Protein AF-A0A482WBS2-F1 (afdb_monomer_lite)

pLDDT: mean 77.57, std 17.11, range [42.19, 97.75]

Organism: Asbolus verrucosus (NCBI:txid1661398)

Structure (mmCIF, N/CA/C/O backbone):
data_AF-A0A482WBS2-F1
#
_entry.id   AF-A0A482WBS2-F1
#
loop_
_atom_site.group_PDB
_atom_site.id
_atom_site.type_symbol
_atom_site.label_atom_id
_atom_site.label_alt_id
_atom_site.label_comp_id
_atom_site.label_asym_id
_atom_site.label_entity_id
_atom_site.label_seq_id
_atom_site.pdbx_PDB_ins_code
_atom_site.Cartn_x
_atom_site.Cartn_y
_atom_site.Cartn_z
_atom_site.occupancy
_atom_site.B_iso_or_equiv
_atom_site.auth_seq_id
_atom_site.auth_comp_id
_atom_site.auth_asym_id
_atom_site.auth_atom_id
_atom_site.pdbx_PDB_model_num
ATOM 1 N N . MET A 1 1 ? 52.879 -17.105 -12.636 1.00 45.59 1 MET A N 1
ATOM 2 C CA . MET A 1 1 ? 52.55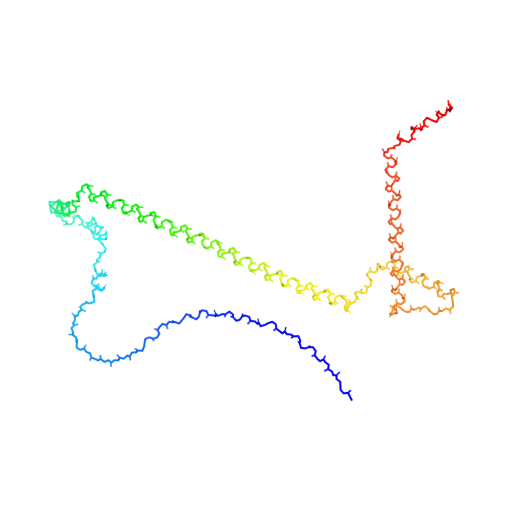2 -15.979 -11.746 1.00 45.59 1 MET A CA 1
ATOM 3 C C . MET A 1 1 ? 51.064 -15.796 -11.846 1.00 45.59 1 MET A C 1
ATOM 5 O O . MET A 1 1 ? 50.562 -15.325 -12.857 1.00 45.59 1 MET A O 1
ATOM 9 N N . GLU A 1 2 ? 50.413 -16.388 -10.860 1.00 54.78 2 GLU A N 1
ATOM 10 C CA . GLU A 1 2 ? 48.995 -16.281 -10.556 1.00 54.78 2 GLU A CA 1
ATOM 11 C C . GLU A 1 2 ? 48.717 -14.843 -10.104 1.00 54.78 2 GLU A C 1
ATOM 13 O O . GLU A 1 2 ? 49.567 -14.270 -9.427 1.00 54.78 2 GLU A O 1
ATOM 18 N N . ASP A 1 3 ? 47.579 -14.265 -10.486 1.00 46.84 3 ASP A N 1
ATOM 19 C CA . ASP A 1 3 ? 46.627 -13.793 -9.476 1.00 46.84 3 ASP A CA 1
ATOM 20 C C . ASP A 1 3 ? 45.281 -13.453 -10.131 1.00 46.84 3 ASP A C 1
ATOM 22 O O . ASP A 1 3 ? 45.168 -12.543 -10.956 1.00 46.84 3 ASP A O 1
ATOM 26 N N . GLY A 1 4 ? 44.271 -14.248 -9.788 1.00 46.09 4 GLY A N 1
ATOM 27 C CA . GLY A 1 4 ? 42.870 -14.015 -10.101 1.00 46.09 4 GLY A CA 1
ATOM 28 C C . GLY A 1 4 ? 42.184 -13.510 -8.840 1.00 46.09 4 GLY A C 1
ATOM 29 O O . GLY A 1 4 ? 42.034 -14.257 -7.879 1.00 46.09 4 GLY A O 1
ATOM 30 N N . GLY A 1 5 ? 41.770 -12.245 -8.845 1.00 47.53 5 GLY A N 1
ATOM 31 C CA . GLY A 1 5 ? 40.966 -11.663 -7.775 1.00 47.53 5 GLY A CA 1
ATOM 32 C C . GLY A 1 5 ? 39.480 -11.863 -8.051 1.00 47.53 5 GLY A C 1
ATOM 33 O O . GLY A 1 5 ? 38.867 -11.044 -8.735 1.00 47.53 5 GLY A O 1
ATOM 34 N N . GLU A 1 6 ? 38.912 -12.950 -7.530 1.00 44.59 6 GLU A N 1
ATOM 35 C CA . GLU A 1 6 ? 37.465 -13.149 -7.418 1.00 44.59 6 GLU A CA 1
ATOM 36 C C . GLU A 1 6 ? 36.880 -12.148 -6.410 1.00 44.59 6 GLU A C 1
ATOM 38 O O . GLU A 1 6 ? 37.156 -12.196 -5.211 1.00 44.59 6 GLU A O 1
ATOM 43 N N . GLY A 1 7 ? 36.057 -11.224 -6.909 1.00 47.62 7 GLY A N 1
ATOM 44 C CA . GLY A 1 7 ? 35.192 -10.384 -6.090 1.00 47.62 7 GLY A CA 1
ATOM 45 C C . GLY A 1 7 ? 33.989 -11.195 -5.622 1.00 47.62 7 GLY A C 1
ATOM 46 O O . GLY A 1 7 ? 33.067 -11.445 -6.395 1.00 47.62 7 GLY A O 1
ATOM 47 N N . VAL A 1 8 ? 34.019 -11.626 -4.364 1.00 50.00 8 VAL A N 1
ATOM 48 C CA . VAL A 1 8 ? 32.886 -12.256 -3.685 1.00 50.00 8 VAL A CA 1
ATOM 49 C C . VAL A 1 8 ? 31.895 -11.153 -3.313 1.00 50.00 8 VAL A C 1
ATOM 51 O O . VAL A 1 8 ? 32.124 -10.399 -2.370 1.00 50.00 8 VAL A O 1
ATOM 54 N N . ASP A 1 9 ? 30.809 -11.038 -4.077 1.00 52.91 9 ASP A N 1
ATOM 55 C CA . ASP A 1 9 ? 29.670 -10.191 -3.728 1.00 52.91 9 ASP A CA 1
ATOM 56 C C . ASP A 1 9 ? 28.983 -10.752 -2.473 1.00 52.91 9 ASP A C 1
ATOM 58 O O . ASP A 1 9 ? 28.407 -11.845 -2.477 1.00 52.91 9 ASP A O 1
ATOM 62 N N . GLU A 1 10 ? 29.054 -9.981 -1.388 1.00 52.69 10 GLU A N 1
ATOM 63 C CA . GLU A 1 10 ? 28.342 -10.217 -0.135 1.00 52.69 10 GLU A CA 1
ATOM 64 C C . GLU A 1 10 ? 26.829 -10.307 -0.385 1.00 52.69 10 GLU A C 1
ATOM 66 O O . GLU A 1 10 ? 26.150 -9.342 -0.750 1.00 52.69 10 GLU A O 1
ATOM 71 N N . ILE A 1 11 ? 26.291 -11.504 -0.162 1.00 57.94 11 ILE A N 1
ATOM 72 C CA . ILE A 1 11 ? 24.859 -11.781 -0.101 1.00 57.94 11 ILE A CA 1
ATOM 73 C C . ILE A 1 11 ? 24.314 -11.097 1.165 1.00 57.94 11 ILE A C 1
ATOM 75 O O . ILE A 1 11 ? 24.780 -11.421 2.257 1.00 57.94 11 ILE A O 1
ATOM 79 N N . PRO A 1 12 ? 23.325 -10.186 1.078 1.00 55.38 12 PRO A N 1
ATOM 80 C CA . PRO A 1 12 ? 22.703 -9.629 2.270 1.00 55.38 12 PRO A CA 1
ATOM 81 C C . PRO A 1 12 ? 21.922 -10.735 2.977 1.00 55.38 12 PRO A C 1
ATOM 83 O O . PRO A 1 12 ? 21.004 -11.314 2.392 1.00 55.38 12 PRO A O 1
ATOM 86 N N . GLU A 1 13 ? 22.309 -11.013 4.220 1.00 57.03 13 GLU A N 1
ATOM 87 C CA . GLU A 1 13 ? 21.664 -11.981 5.098 1.00 57.03 13 GLU A CA 1
ATOM 88 C C . GLU A 1 13 ? 20.146 -11.751 5.147 1.00 57.03 13 GLU A C 1
ATOM 90 O O . GLU A 1 13 ? 19.653 -10.660 5.449 1.00 57.03 13 GLU A O 1
ATOM 95 N N . GLU A 1 14 ? 19.398 -12.802 4.812 1.00 49.78 14 GLU A N 1
ATOM 96 C CA . GLU A 1 14 ? 17.960 -12.872 5.024 1.00 49.78 14 GLU A CA 1
ATOM 97 C C . GLU A 1 14 ? 17.680 -12.801 6.531 1.00 49.78 14 GLU A C 1
ATOM 99 O O . GLU A 1 14 ? 17.976 -13.737 7.277 1.00 49.78 14 GLU A O 1
ATOM 104 N N . GLU A 1 15 ? 17.082 -11.695 6.984 1.00 52.81 15 GLU A N 1
ATOM 105 C CA . GLU A 1 15 ? 16.406 -11.633 8.280 1.00 52.81 15 GLU A CA 1
ATOM 106 C C . GLU A 1 15 ? 15.334 -12.734 8.311 1.00 52.81 15 GLU A C 1
ATOM 108 O O . GLU A 1 15 ? 14.265 -12.611 7.708 1.00 52.81 15 GLU A O 1
ATOM 113 N N . LYS A 1 16 ? 15.647 -13.832 9.006 1.00 49.12 16 LYS A N 1
ATOM 114 C CA . LYS A 1 16 ? 14.684 -14.855 9.406 1.00 49.12 16 LYS A CA 1
ATOM 115 C C . LYS A 1 16 ? 13.616 -14.196 10.272 1.00 49.12 16 LYS A C 1
ATOM 117 O O . LYS A 1 16 ? 13.883 -13.789 11.399 1.00 49.12 16 LYS A O 1
ATOM 122 N N . ASP A 1 17 ? 12.407 -14.111 9.730 1.00 44.72 17 ASP A N 1
ATOM 123 C CA . ASP A 1 17 ? 11.198 -13.860 10.501 1.00 44.72 17 ASP A CA 1
ATOM 124 C C . ASP A 1 17 ? 11.048 -15.004 11.525 1.00 44.72 17 ASP A C 1
ATOM 126 O O . ASP A 1 17 ? 10.811 -16.156 11.158 1.00 44.72 17 ASP A O 1
ATOM 130 N N . ASP A 1 18 ? 11.224 -14.693 12.812 1.00 47.97 18 ASP A N 1
ATOM 131 C CA . ASP A 1 18 ? 10.901 -15.601 13.910 1.00 47.97 18 ASP A CA 1
ATOM 132 C C . ASP A 1 18 ? 9.395 -15.895 13.888 1.00 47.97 18 ASP A C 1
ATOM 134 O O . ASP A 1 18 ? 8.555 -15.088 14.309 1.00 47.97 18 ASP A O 1
ATOM 138 N N . ASP A 1 19 ? 9.059 -17.083 13.394 1.00 42.84 19 ASP A N 1
ATOM 139 C CA . ASP A 1 19 ? 7.756 -17.697 13.564 1.00 42.84 19 ASP A CA 1
ATOM 140 C C . ASP A 1 19 ? 7.411 -17.740 15.058 1.00 42.84 19 ASP A C 1
ATOM 142 O O . ASP A 1 19 ? 8.032 -18.433 15.867 1.00 42.84 19 ASP A O 1
ATOM 146 N N . ILE A 1 20 ? 6.360 -17.005 15.426 1.00 48.53 20 ILE A N 1
ATOM 147 C CA . ILE A 1 20 ? 5.668 -17.148 16.704 1.00 48.53 20 ILE A CA 1
ATOM 148 C C . ILE A 1 20 ? 5.032 -18.542 16.707 1.00 48.53 20 ILE A C 1
ATOM 150 O O . ILE A 1 20 ? 3.877 -18.741 16.327 1.00 48.53 20 ILE A O 1
ATOM 154 N N . VAL A 1 21 ? 5.815 -19.530 17.137 1.00 43.19 21 VAL A N 1
ATOM 155 C CA . VAL A 1 21 ? 5.332 -20.862 17.477 1.00 43.19 21 VAL A CA 1
ATOM 156 C C . VAL A 1 21 ? 4.395 -20.705 18.669 1.00 43.19 21 VAL A C 1
ATOM 158 O O . VAL A 1 21 ? 4.788 -20.358 19.785 1.00 43.19 21 VAL A O 1
ATOM 161 N N . SER A 1 22 ? 3.113 -20.952 18.411 1.00 49.03 22 SER A N 1
ATOM 162 C CA . SER A 1 22 ? 2.094 -21.190 19.426 1.00 49.03 22 SER A CA 1
ATOM 163 C C . SER A 1 22 ? 2.425 -22.495 20.157 1.00 49.03 22 SER A C 1
ATOM 165 O O . SER A 1 22 ? 1.895 -23.562 19.855 1.00 49.03 22 SER A O 1
ATOM 167 N N . SER A 1 23 ? 3.353 -22.420 21.108 1.00 43.75 23 SER A N 1
ATOM 168 C CA . SER A 1 23 ? 3.702 -23.531 21.987 1.00 43.75 23 SER A CA 1
ATOM 169 C C . SER A 1 23 ? 2.631 -23.654 23.065 1.00 43.75 23 SER A C 1
ATOM 171 O O . SER A 1 23 ? 2.668 -22.987 24.100 1.00 43.75 23 SER A O 1
ATOM 173 N N . ALA A 1 24 ? 1.640 -24.502 22.800 1.00 46.84 24 ALA A N 1
ATOM 174 C CA . ALA A 1 24 ? 0.720 -24.996 23.812 1.00 46.84 24 ALA A CA 1
ATOM 175 C C . ALA A 1 24 ? 1.511 -25.619 24.985 1.00 46.84 24 ALA A C 1
ATOM 177 O O . ALA A 1 24 ? 2.466 -26.364 24.749 1.00 46.84 24 ALA A O 1
ATOM 178 N N . PRO A 1 25 ? 1.145 -25.365 26.254 1.00 43.31 25 PRO A N 1
ATOM 179 C CA . PRO A 1 25 ? 1.858 -25.950 27.378 1.00 43.31 25 PRO A CA 1
ATOM 180 C C . PRO A 1 25 ? 1.484 -27.432 27.521 1.00 43.31 25 PRO A C 1
ATOM 182 O O . PRO A 1 25 ? 0.435 -27.776 28.068 1.00 43.31 25 PRO A O 1
ATOM 185 N N . THR A 1 26 ? 2.358 -28.329 27.066 1.00 46.31 26 THR A N 1
ATOM 186 C CA . THR A 1 26 ? 2.292 -29.758 27.396 1.00 46.31 26 THR A CA 1
ATOM 187 C C . THR A 1 26 ? 2.637 -29.955 28.872 1.00 46.31 26 THR A C 1
ATOM 189 O O . THR A 1 26 ? 3.806 -29.931 29.265 1.00 46.31 26 THR A O 1
ATOM 192 N N . ARG A 1 27 ? 1.608 -30.135 29.708 1.00 43.88 27 ARG A N 1
ATOM 193 C CA . ARG A 1 27 ? 1.754 -30.552 31.109 1.00 43.88 27 ARG A CA 1
ATOM 194 C C . ARG A 1 27 ? 2.167 -32.023 31.164 1.00 43.88 27 ARG A C 1
ATOM 196 O O . ARG A 1 27 ? 1.426 -32.894 30.720 1.00 43.88 27 ARG A O 1
ATOM 203 N N . LYS A 1 28 ? 3.345 -32.285 31.732 1.00 45.97 28 LYS A N 1
ATOM 204 C CA . LYS A 1 28 ? 3.786 -33.627 32.125 1.00 45.97 28 LYS A CA 1
ATOM 205 C C . LYS A 1 28 ? 2.961 -34.080 33.335 1.00 45.97 28 LYS A C 1
ATOM 207 O O . LYS A 1 28 ? 2.846 -33.350 34.317 1.00 45.97 28 LYS A O 1
ATOM 212 N N . ASN A 1 29 ? 2.358 -35.259 33.221 1.00 46.94 29 ASN A N 1
ATOM 213 C CA . ASN A 1 29 ? 1.602 -35.913 34.281 1.00 46.94 29 ASN A CA 1
ATOM 214 C C . ASN A 1 29 ? 2.569 -36.613 35.241 1.00 46.94 29 ASN A C 1
ATOM 216 O O . ASN A 1 29 ? 3.045 -37.700 34.928 1.00 46.94 29 ASN A O 1
ATOM 220 N N . ASP A 1 30 ? 2.797 -36.030 36.416 1.00 49.31 30 ASP A N 1
ATOM 221 C CA . ASP A 1 30 ? 3.362 -36.754 37.555 1.00 49.31 30 ASP A CA 1
ATOM 222 C C . ASP A 1 30 ? 2.230 -37.189 38.488 1.00 49.31 30 ASP A C 1
ATOM 224 O O . ASP A 1 30 ? 1.671 -36.420 39.273 1.00 49.31 30 ASP A O 1
ATOM 228 N N . VAL A 1 31 ? 1.873 -38.466 38.373 1.00 54.69 31 VAL A N 1
ATOM 229 C CA . VAL A 1 31 ? 0.940 -39.154 39.262 1.00 54.69 31 VAL A CA 1
ATOM 230 C C . VAL A 1 31 ? 1.661 -39.446 40.577 1.00 54.69 31 VAL A C 1
ATOM 232 O O . VAL A 1 31 ? 2.403 -40.419 40.692 1.00 54.69 31 VAL A O 1
ATOM 235 N N . LYS A 1 32 ? 1.404 -38.640 41.610 1.00 50.84 32 LYS A N 1
ATOM 236 C CA . LYS A 1 32 ? 1.596 -39.056 43.007 1.00 50.84 32 LYS A CA 1
ATOM 237 C C . LYS A 1 32 ? 0.316 -38.811 43.797 1.00 50.84 32 LYS A C 1
ATOM 239 O O . LYS A 1 32 ? -0.056 -37.680 44.091 1.00 50.84 32 LYS A O 1
ATOM 244 N N . LYS A 1 33 ? -0.348 -39.923 44.128 1.00 54.47 33 LYS A N 1
ATOM 245 C CA . LYS A 1 33 ? -1.498 -40.023 45.033 1.00 54.47 33 LYS A CA 1
ATOM 246 C C . LYS A 1 33 ? -1.208 -39.282 46.345 1.00 54.47 33 LYS A C 1
ATOM 248 O O . LYS A 1 33 ? -0.313 -39.683 47.085 1.00 54.47 33 LYS A O 1
ATOM 253 N N . LYS A 1 34 ? -2.012 -38.266 46.661 1.00 46.88 34 LYS A N 1
ATOM 254 C CA . LYS A 1 34 ? -2.189 -37.749 48.023 1.00 46.88 34 LYS A CA 1
ATOM 255 C C . LYS A 1 34 ? -3.680 -37.547 48.285 1.00 46.88 34 LYS A C 1
ATOM 257 O O . LYS A 1 34 ? -4.317 -36.717 47.654 1.00 46.88 34 LYS A O 1
ATOM 262 N N . THR A 1 35 ? -4.192 -38.420 49.151 1.00 48.59 35 THR A N 1
ATOM 263 C CA . THR A 1 35 ? -5.328 -38.261 50.074 1.00 48.59 35 THR A CA 1
ATOM 264 C C . THR A 1 35 ? -6.369 -37.195 49.722 1.00 48.59 35 THR A C 1
ATOM 266 O O . THR A 1 35 ? -6.142 -35.994 49.853 1.00 48.59 35 THR A O 1
ATOM 269 N N . CYS A 1 36 ? -7.548 -37.687 49.354 1.00 45.16 36 CYS A N 1
ATOM 270 C CA . CYS A 1 36 ? -8.803 -36.975 49.175 1.00 45.16 36 CYS A CA 1
ATOM 271 C C . CYS A 1 36 ? -9.254 -36.237 50.450 1.00 45.16 36 CYS A C 1
ATOM 273 O O . CYS A 1 36 ? -10.045 -36.755 51.231 1.00 45.16 36 CYS A O 1
ATOM 275 N N . ASN A 1 37 ? -8.807 -34.994 50.618 1.00 51.03 37 ASN A N 1
ATOM 276 C CA . ASN A 1 37 ? -9.666 -33.968 51.194 1.00 51.03 37 ASN A CA 1
ATOM 277 C C . ASN A 1 37 ? -10.452 -33.374 50.026 1.00 51.03 37 ASN A C 1
ATOM 279 O O . ASN A 1 37 ? -9.877 -32.683 49.187 1.00 51.03 37 ASN A O 1
ATOM 283 N N . PHE A 1 38 ? -11.746 -33.686 49.937 1.00 55.31 38 PHE A N 1
ATOM 284 C CA . PHE A 1 38 ? -12.673 -33.017 49.026 1.00 55.31 38 PHE A CA 1
ATOM 285 C C . PHE A 1 38 ? -12.796 -31.542 49.442 1.00 55.31 38 PHE A C 1
ATOM 287 O O . PHE A 1 38 ? -13.738 -31.138 50.113 1.00 55.31 38 PHE A O 1
ATOM 294 N N . GLN A 1 39 ? -11.826 -30.719 49.050 1.00 60.59 39 GLN A N 1
ATOM 295 C CA . GLN A 1 39 ? -12.109 -29.323 48.760 1.00 60.59 39 GLN A CA 1
ATOM 296 C C . GLN A 1 39 ? -12.938 -29.346 47.481 1.00 60.59 39 GLN A C 1
ATOM 298 O O . GLN A 1 39 ? -12.407 -29.571 46.393 1.00 60.59 39 GLN A O 1
ATOM 303 N N . CYS A 1 40 ? -14.257 -29.212 47.625 1.00 59.59 40 CYS A N 1
ATOM 304 C CA . CYS A 1 40 ? -15.140 -28.928 46.503 1.00 59.59 40 CYS A CA 1
ATOM 305 C C . CYS A 1 40 ? -14.500 -27.814 45.665 1.00 59.59 40 CYS A C 1
ATOM 307 O O . CYS A 1 40 ? -14.015 -26.820 46.210 1.00 59.59 40 CYS A O 1
ATOM 309 N N . ASN A 1 41 ? -14.412 -28.023 44.349 1.00 60.81 41 ASN A N 1
ATOM 310 C CA . ASN A 1 41 ? -13.872 -27.034 43.425 1.00 60.81 41 ASN A CA 1
ATOM 311 C C . ASN A 1 41 ? -14.688 -25.746 43.577 1.00 60.81 41 ASN A C 1
ATOM 313 O O . ASN A 1 41 ? -15.769 -25.647 43.000 1.00 60.81 41 ASN A O 1
ATOM 317 N N . THR A 1 42 ? -14.150 -24.752 44.285 1.00 71.06 42 THR A N 1
ATOM 318 C CA . THR A 1 42 ? -14.801 -23.448 44.489 1.00 71.06 42 THR A CA 1
ATOM 319 C C . THR A 1 42 ? -15.228 -22.829 43.165 1.00 71.06 42 THR A C 1
ATOM 321 O O . THR A 1 42 ? -16.282 -22.226 43.075 1.00 71.06 42 THR A O 1
ATOM 324 N N . ARG A 1 43 ? -14.473 -23.082 42.091 1.00 68.50 43 ARG A N 1
ATOM 325 C CA . ARG A 1 43 ? -14.802 -22.648 40.732 1.00 68.50 43 ARG A CA 1
ATOM 326 C C . ARG A 1 43 ? -16.063 -23.300 40.154 1.00 68.50 43 ARG A C 1
ATOM 328 O O . ARG A 1 43 ? -16.772 -22.651 39.394 1.00 68.50 43 ARG A O 1
ATOM 335 N N . ILE A 1 44 ? -16.322 -24.578 40.444 1.00 74.19 44 ILE A N 1
ATOM 336 C CA . ILE A 1 44 ? -17.561 -25.240 40.004 1.00 74.19 44 ILE A CA 1
ATOM 337 C C . ILE A 1 44 ? -18.730 -24.679 40.809 1.00 74.19 44 ILE A C 1
ATOM 339 O O . ILE A 1 44 ? -19.736 -24.350 40.200 1.00 74.19 44 ILE A O 1
ATOM 343 N N . ASP A 1 45 ? -18.572 -24.473 42.117 1.00 70.25 45 ASP A N 1
ATOM 344 C CA . ASP A 1 45 ? -19.607 -23.855 42.959 1.00 70.25 45 ASP A CA 1
ATOM 345 C C . ASP A 1 45 ? -19.875 -22.383 42.569 1.00 70.25 45 ASP A C 1
ATOM 347 O O . ASP A 1 45 ? -21.024 -21.944 42.500 1.00 70.25 45 ASP A O 1
ATOM 351 N N . GLU A 1 46 ? -18.838 -21.627 42.201 1.00 70.19 46 GLU A N 1
ATOM 352 C CA . GLU A 1 46 ? -18.938 -20.258 41.674 1.00 70.19 46 GLU A CA 1
ATOM 353 C C . GLU A 1 46 ? -19.658 -20.207 40.318 1.00 70.19 46 GLU A C 1
ATOM 355 O O . GLU A 1 46 ? -20.460 -19.305 40.084 1.00 70.19 46 GLU A O 1
ATOM 360 N N . LEU A 1 47 ? -19.403 -21.173 39.426 1.00 66.00 47 LEU A N 1
ATOM 361 C CA . LEU A 1 47 ? -20.078 -21.281 38.125 1.00 66.00 47 LEU A CA 1
ATOM 362 C C . LEU A 1 47 ? -21.486 -21.884 38.232 1.00 66.00 47 LEU A C 1
ATOM 364 O O . LEU A 1 47 ? -22.342 -21.587 37.401 1.00 66.00 47 LEU A O 1
ATOM 368 N N . ALA A 1 48 ? -21.723 -22.723 39.240 1.00 72.50 48 ALA A N 1
ATOM 369 C CA . ALA A 1 48 ? -23.018 -23.317 39.543 1.00 72.50 48 ALA A CA 1
ATOM 370 C C . ALA A 1 48 ? -23.960 -22.314 40.209 1.00 72.50 48 ALA A C 1
ATOM 372 O O . ALA A 1 48 ? -25.170 -22.516 40.171 1.00 72.50 48 ALA A O 1
ATOM 373 N N . THR A 1 49 ? -23.433 -21.227 40.782 1.00 73.94 49 THR A N 1
ATOM 374 C CA . THR A 1 49 ? -24.245 -20.124 41.291 1.00 73.94 49 THR A CA 1
ATOM 375 C C . THR A 1 49 ? -24.738 -19.296 40.099 1.00 73.94 49 THR A C 1
ATOM 377 O O . THR A 1 49 ? -23.963 -18.535 39.510 1.00 73.94 49 THR A O 1
ATOM 380 N N . PRO A 1 50 ? -26.015 -19.412 39.689 1.00 71.81 50 PRO A N 1
ATOM 381 C CA . PRO A 1 50 ? -26.499 -18.688 38.525 1.00 71.81 50 PRO A CA 1
ATOM 382 C C . PRO A 1 50 ? -26.397 -17.178 38.761 1.00 71.81 50 PRO A C 1
ATOM 384 O O . PRO A 1 50 ? -26.587 -16.668 39.871 1.00 71.81 50 PRO A O 1
ATOM 387 N N . HIS A 1 51 ? -26.097 -16.439 37.692 1.00 74.19 51 HIS A N 1
ATOM 388 C CA . HIS A 1 51 ? -25.904 -14.996 37.773 1.00 74.19 51 HIS A CA 1
ATOM 389 C C . HIS A 1 51 ? -27.145 -14.331 38.390 1.00 74.19 51 HIS A C 1
ATOM 391 O O . HIS A 1 51 ? -28.268 -14.587 37.966 1.00 74.19 51 HIS A O 1
ATOM 397 N N . LYS A 1 52 ? -26.956 -13.407 39.343 1.00 71.75 52 LYS A N 1
ATOM 398 C CA . LYS A 1 52 ? -28.053 -12.732 40.077 1.00 71.75 52 LYS A CA 1
ATOM 399 C C . LYS A 1 52 ? -29.170 -12.156 39.182 1.00 71.75 52 LYS A C 1
ATOM 401 O O . LYS A 1 52 ? -30.331 -12.139 39.574 1.00 71.75 52 LYS A O 1
ATOM 406 N N . ARG A 1 53 ? -28.834 -11.721 37.958 1.00 68.94 53 ARG A N 1
ATOM 407 C CA . ARG A 1 53 ? -29.794 -11.240 36.946 1.00 68.94 53 ARG A CA 1
ATOM 408 C C . ARG A 1 53 ? -30.673 -12.356 36.380 1.00 68.94 53 ARG A C 1
ATOM 410 O O . ARG A 1 53 ? -31.845 -12.119 36.132 1.00 68.94 53 ARG A O 1
ATOM 417 N N . MET A 1 54 ? -30.119 -13.553 36.211 1.00 75.25 54 MET A N 1
ATOM 418 C CA . MET A 1 54 ? -30.847 -14.744 35.775 1.00 75.25 54 MET A CA 1
ATOM 419 C C . MET A 1 54 ? -31.818 -15.218 36.858 1.00 75.25 54 MET A C 1
ATOM 421 O O . MET A 1 54 ? -32.953 -15.540 36.542 1.00 75.25 54 MET A O 1
ATOM 425 N N . PHE A 1 55 ? -31.422 -15.145 38.133 1.00 73.62 55 PHE A N 1
ATOM 426 C CA . PHE A 1 55 ? -32.332 -15.386 39.260 1.00 73.62 55 PHE A CA 1
ATOM 427 C C . PHE A 1 55 ? -33.510 -14.406 39.274 1.00 73.62 55 PHE A C 1
ATOM 429 O O . PHE A 1 55 ? -34.646 -14.827 39.432 1.00 73.62 55 PHE A O 1
ATOM 436 N N . LEU A 1 56 ? -33.252 -13.109 39.072 1.00 68.69 56 LEU A N 1
ATOM 437 C CA . LEU A 1 56 ? -34.299 -12.082 38.972 1.00 68.69 56 LEU A CA 1
ATOM 438 C C . LEU A 1 56 ? -35.217 -12.280 37.755 1.00 68.69 56 LEU A C 1
ATOM 440 O O . LEU A 1 56 ? -36.416 -12.035 37.857 1.00 68.69 56 LEU A O 1
ATOM 444 N N . ALA A 1 57 ? -34.674 -12.723 36.619 1.00 74.19 57 ALA A N 1
ATOM 445 C CA . ALA A 1 57 ? -35.453 -13.026 35.420 1.00 74.19 57 ALA A CA 1
ATOM 446 C C . ALA A 1 57 ? -36.363 -14.247 35.633 1.00 74.19 57 ALA A C 1
ATOM 448 O O . ALA A 1 57 ? -37.573 -14.127 35.469 1.00 74.19 57 ALA A O 1
ATOM 449 N N . LEU A 1 58 ? -35.802 -15.362 36.115 1.00 75.69 58 LEU A N 1
ATOM 450 C CA . LEU A 1 58 ? -36.549 -16.572 36.484 1.00 75.69 58 LEU A CA 1
ATOM 451 C C . LEU A 1 58 ? -37.604 -16.282 37.558 1.00 75.69 58 LEU A C 1
ATOM 453 O O . LEU A 1 58 ? -38.713 -16.804 37.513 1.00 75.69 58 LEU A O 1
ATOM 457 N N . TRP A 1 59 ? -37.275 -15.416 38.517 1.00 73.88 59 TRP A N 1
ATOM 458 C CA . TRP A 1 59 ? -38.210 -14.976 39.545 1.00 73.88 59 TRP A CA 1
ATOM 459 C C . TRP A 1 59 ? -39.393 -14.207 38.955 1.00 73.88 59 TRP A C 1
ATOM 461 O O . TRP A 1 59 ? -40.530 -14.454 39.341 1.00 73.88 59 TRP A O 1
ATOM 471 N N . ASN A 1 60 ? -39.139 -13.290 38.018 1.00 76.19 60 ASN A N 1
ATOM 472 C CA . ASN A 1 60 ? -40.198 -12.542 37.345 1.00 76.19 60 ASN A CA 1
ATOM 473 C C . ASN A 1 60 ? -41.066 -13.444 36.455 1.00 76.19 60 ASN A C 1
ATOM 475 O O . ASN A 1 60 ? -42.277 -13.254 36.427 1.00 76.19 60 ASN A O 1
ATOM 479 N N . GLU A 1 61 ? -40.478 -14.433 35.778 1.00 79.25 61 GLU A N 1
ATOM 480 C CA . GLU A 1 61 ? -41.212 -15.407 34.955 1.00 79.25 61 GLU A CA 1
ATOM 481 C C . GLU A 1 61 ? -42.104 -16.332 35.797 1.00 79.25 61 GLU A C 1
ATOM 483 O O . GLU A 1 61 ? -43.254 -16.585 35.440 1.00 79.25 61 GLU A O 1
ATOM 488 N N . HIS A 1 62 ? -41.620 -16.790 36.954 1.00 79.19 62 HIS A N 1
ATOM 489 C CA . HIS A 1 62 ? -42.356 -17.701 37.838 1.00 79.19 62 HIS A CA 1
ATOM 490 C C . HIS A 1 62 ? -43.121 -17.003 38.972 1.00 79.19 62 HIS A C 1
ATOM 492 O O . HIS A 1 62 ? -43.693 -17.673 39.838 1.00 79.19 62 HIS A O 1
ATOM 498 N N . ALA A 1 63 ? -43.196 -15.669 38.962 1.00 72.31 63 ALA A N 1
ATOM 499 C CA . ALA A 1 63 ? -43.868 -14.876 39.994 1.00 72.31 63 ALA A CA 1
ATOM 500 C C . ALA A 1 63 ? -45.356 -15.238 40.164 1.00 72.31 63 ALA A C 1
ATOM 502 O O . ALA A 1 63 ? -45.911 -15.064 41.247 1.00 72.31 63 ALA A O 1
ATOM 503 N N . HIS A 1 64 ? -45.991 -15.776 39.119 1.00 77.38 64 HIS A N 1
ATOM 504 C CA . HIS A 1 64 ? -47.393 -16.202 39.120 1.00 77.38 64 HIS A CA 1
ATOM 505 C C . HIS A 1 64 ? -47.665 -17.467 39.954 1.00 77.38 64 HIS A C 1
ATOM 507 O O . HIS A 1 64 ? -48.808 -17.700 40.339 1.00 77.38 64 HIS A O 1
ATOM 513 N N . HIS A 1 65 ? -46.643 -18.279 40.250 1.00 82.12 65 HIS A N 1
ATOM 514 C CA . HIS A 1 65 ? -46.797 -19.504 41.044 1.00 82.12 65 HIS A CA 1
ATOM 515 C C . HIS A 1 65 ? -46.807 -19.254 42.557 1.00 82.12 65 HIS A C 1
ATOM 517 O O . HIS A 1 65 ? -47.192 -20.137 43.323 1.00 82.12 65 HIS A O 1
ATOM 523 N N . LEU A 1 66 ? -46.382 -18.070 43.008 1.00 74.94 66 LEU A N 1
ATOM 524 C CA . LEU A 1 66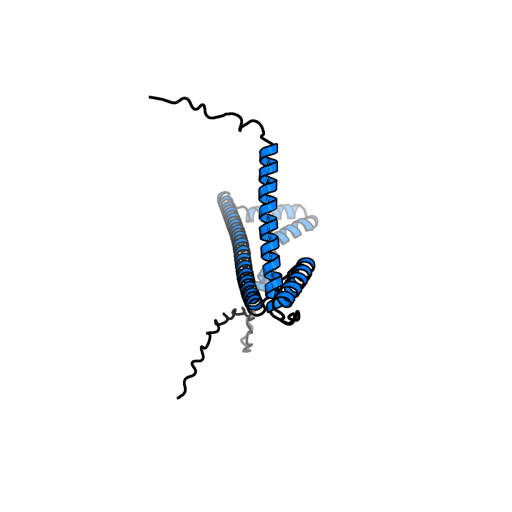 ? -46.366 -17.714 44.422 1.00 74.94 66 LEU A CA 1
ATOM 525 C C . LEU A 1 66 ? -47.579 -16.849 44.798 1.00 74.94 66 LEU A C 1
ATOM 527 O O . LEU A 1 66 ? -47.961 -15.955 44.042 1.00 74.94 66 LEU A O 1
ATOM 531 N N . PRO A 1 67 ? -48.150 -17.036 46.004 1.00 84.31 67 PRO A N 1
ATOM 532 C CA . PRO A 1 67 ? -49.156 -16.128 46.540 1.00 84.31 67 PRO A CA 1
ATOM 533 C C . PRO A 1 67 ? -48.628 -14.689 46.568 1.00 84.31 67 PRO A C 1
ATOM 535 O O . PRO A 1 67 ? -47.502 -14.442 47.014 1.00 84.31 67 PRO A O 1
ATOM 538 N N . SER A 1 68 ? -49.450 -13.730 46.135 1.00 79.81 68 SER A N 1
ATOM 539 C CA . SER A 1 68 ? -49.054 -12.319 45.994 1.00 79.81 68 SER A CA 1
ATOM 540 C C . SER A 1 68 ? -48.528 -11.699 47.297 1.00 79.81 68 SER A C 1
ATOM 542 O O . SER A 1 68 ? -47.655 -10.831 47.267 1.00 79.81 68 SER A O 1
ATOM 544 N N . GLU A 1 69 ? -48.995 -12.185 48.448 1.00 83.31 69 GLU A N 1
ATOM 545 C CA . GLU A 1 69 ? -48.519 -11.796 49.777 1.00 83.31 69 GLU A CA 1
ATOM 546 C C . GLU A 1 69 ? -47.052 -12.172 50.006 1.00 83.31 69 GLU A C 1
ATOM 548 O O . GLU A 1 69 ? -46.258 -11.340 50.448 1.00 83.31 69 GLU A O 1
ATOM 553 N N . LYS A 1 70 ? -46.654 -13.395 49.627 1.00 80.50 70 LYS A N 1
ATOM 554 C CA . LYS A 1 70 ? -45.267 -13.862 49.761 1.00 80.50 70 LYS A CA 1
ATOM 555 C C . LYS A 1 70 ? -44.334 -13.113 48.819 1.00 80.50 70 LYS A C 1
ATOM 557 O O . LYS A 1 70 ? -43.220 -12.783 49.209 1.00 80.50 70 LYS A O 1
ATOM 562 N N . VAL A 1 71 ? -44.798 -12.782 47.613 1.00 77.75 71 VAL A N 1
ATOM 563 C CA . VAL A 1 71 ? -44.032 -11.974 46.650 1.00 77.75 71 VAL A CA 1
ATOM 564 C C . VAL A 1 71 ? -43.793 -10.561 47.185 1.00 77.75 71 VAL A C 1
ATOM 566 O O . VAL A 1 71 ? -42.673 -10.057 47.112 1.00 77.75 71 VAL A O 1
ATOM 569 N N . LYS A 1 72 ? -44.819 -9.924 47.765 1.00 80.81 72 LYS A N 1
ATOM 570 C CA . LYS A 1 72 ? -44.686 -8.602 48.398 1.00 80.81 72 LYS A CA 1
ATOM 571 C C . LYS A 1 72 ? -43.721 -8.639 49.581 1.00 80.81 72 LYS A C 1
ATOM 573 O O . LYS A 1 72 ? -42.854 -7.772 49.663 1.00 80.81 72 LYS A O 1
ATOM 578 N N . HIS A 1 73 ? -43.830 -9.654 50.438 1.00 82.69 73 HIS A N 1
ATOM 579 C CA . HIS A 1 73 ? -42.928 -9.833 51.572 1.00 82.69 73 HIS A CA 1
ATOM 580 C C . HIS A 1 73 ? -41.479 -10.026 51.115 1.00 82.69 73 HIS A C 1
ATOM 582 O O . HIS A 1 73 ? -40.580 -9.346 51.600 1.00 82.69 73 HIS A O 1
ATOM 588 N N . LEU A 1 74 ? -41.250 -10.874 50.108 1.00 76.69 74 LEU A N 1
ATOM 589 C CA . LEU A 1 74 ? -39.908 -11.105 49.587 1.00 76.69 74 LEU A CA 1
ATOM 590 C C . LEU A 1 74 ? -39.327 -9.857 48.920 1.00 76.69 74 LEU A C 1
ATOM 592 O O . LEU A 1 74 ? -38.153 -9.559 49.108 1.00 76.69 74 LEU A O 1
ATOM 596 N N . LYS A 1 75 ? -40.146 -9.097 48.183 1.00 78.94 75 LYS A N 1
ATOM 597 C CA . LYS A 1 75 ? -39.736 -7.822 47.587 1.00 78.94 75 LYS A CA 1
ATOM 598 C C . LYS A 1 75 ? -39.331 -6.818 48.662 1.00 78.94 75 LYS A C 1
ATOM 600 O O . LYS A 1 75 ? -38.292 -6.193 48.511 1.00 78.94 75 LYS A O 1
ATOM 605 N N . GLN A 1 76 ? -40.105 -6.692 49.739 1.00 80.88 76 GLN A N 1
ATOM 606 C CA . GLN A 1 76 ? -39.761 -5.831 50.875 1.00 80.88 76 GLN A CA 1
ATOM 607 C C . GLN A 1 76 ? -38.459 -6.273 51.545 1.00 80.88 76 GLN A C 1
ATOM 609 O O . GLN A 1 76 ? -37.608 -5.435 51.823 1.00 80.88 76 GLN A O 1
ATOM 614 N N . LEU A 1 77 ? -38.271 -7.578 51.736 1.00 80.56 77 LEU A N 1
ATOM 615 C CA . LEU A 1 77 ? -37.078 -8.147 52.358 1.00 80.56 77 LEU A CA 1
ATOM 616 C C . LEU A 1 77 ? -35.832 -7.928 51.484 1.00 80.56 77 LEU A C 1
ATOM 618 O O . LEU A 1 77 ? -34.784 -7.526 51.980 1.00 80.56 77 LEU A O 1
ATOM 622 N N . LEU A 1 78 ? -35.963 -8.081 50.162 1.00 74.25 78 LEU A N 1
ATOM 623 C CA . LEU A 1 78 ? -34.914 -7.727 49.203 1.00 74.25 78 LEU A CA 1
ATOM 624 C C . LEU A 1 78 ? -34.631 -6.225 49.215 1.00 74.25 78 LEU A C 1
ATOM 626 O O . LEU A 1 78 ? -33.481 -5.808 49.194 1.00 74.25 78 LEU A O 1
ATOM 630 N N . GLN A 1 79 ? -35.672 -5.403 49.253 1.00 76.44 79 GLN A N 1
ATOM 631 C CA . GLN A 1 79 ? -35.534 -3.954 49.236 1.00 76.44 79 GLN A CA 1
ATOM 632 C C . GLN A 1 79 ? -34.887 -3.437 50.525 1.00 76.44 79 GLN A C 1
ATOM 634 O O . GLN A 1 79 ? -34.130 -2.484 50.449 1.00 76.44 79 GLN A O 1
ATOM 639 N N . GLN A 1 80 ? -35.111 -4.094 51.668 1.00 79.12 80 GLN A N 1
ATOM 640 C CA . GLN A 1 80 ? -34.410 -3.830 52.928 1.00 79.12 80 GLN A CA 1
ATOM 641 C C . GLN A 1 80 ? -32.952 -4.301 52.893 1.00 79.12 80 GLN A C 1
ATOM 643 O O . GLN A 1 80 ? -32.066 -3.549 53.279 1.00 79.12 80 GLN A O 1
ATOM 648 N N . LEU A 1 81 ? -32.687 -5.511 52.387 1.00 73.62 81 LEU A N 1
ATOM 649 C CA . LEU A 1 81 ? -31.324 -6.049 52.261 1.00 73.62 81 LEU A CA 1
ATOM 650 C C . LEU A 1 81 ? -30.443 -5.235 51.307 1.00 73.62 81 LEU A C 1
ATOM 652 O O . LEU A 1 81 ? -29.232 -5.170 51.492 1.00 73.62 81 LEU A O 1
ATOM 656 N N . TYR A 1 82 ? -31.044 -4.648 50.272 1.00 68.94 82 TYR A N 1
ATOM 657 C CA . TYR A 1 82 ? -30.354 -3.864 49.247 1.00 68.94 82 TYR A CA 1
ATOM 658 C C . TYR A 1 82 ? -30.631 -2.359 49.353 1.00 68.94 82 TYR A C 1
ATOM 660 O O . TYR A 1 82 ? -30.284 -1.613 48.434 1.00 68.94 82 TYR A O 1
ATOM 668 N N . ALA A 1 83 ? -31.246 -1.900 50.448 1.00 76.06 83 ALA A N 1
ATOM 669 C CA . ALA A 1 83 ? -31.404 -0.479 50.727 1.00 76.06 83 ALA A CA 1
ATOM 670 C C . ALA A 1 83 ? -30.023 0.119 51.007 1.00 76.06 83 ALA A C 1
ATOM 672 O O . ALA A 1 83 ? -29.531 0.100 52.130 1.00 76.06 83 ALA A O 1
ATOM 673 N N . MET A 1 84 ? -29.389 0.630 49.958 1.00 74.69 84 MET A N 1
ATOM 674 C CA . MET A 1 84 ? -28.171 1.418 50.075 1.00 74.69 84 MET A CA 1
ATOM 675 C C . MET A 1 84 ? -28.517 2.795 50.627 1.00 74.69 84 MET A C 1
ATOM 677 O O . MET A 1 84 ? -29.551 3.379 50.284 1.00 74.69 84 MET A O 1
ATOM 681 N N . THR A 1 85 ? -27.625 3.348 51.439 1.00 87.44 85 THR A N 1
ATOM 682 C CA . THR A 1 85 ? -27.726 4.761 51.805 1.00 87.44 85 THR A CA 1
ATOM 683 C C . THR A 1 85 ? -27.559 5.630 50.547 1.00 87.44 85 THR A C 1
ATOM 685 O O . THR A 1 85 ? -26.919 5.216 49.566 1.00 87.44 85 THR A O 1
ATOM 688 N N . PRO A 1 86 ? -28.134 6.846 50.512 1.00 84.56 86 PRO A N 1
ATOM 689 C CA . PRO A 1 86 ? -27.984 7.733 49.357 1.00 84.56 86 PRO A CA 1
ATOM 690 C C . PRO A 1 86 ? -26.509 8.037 49.039 1.00 84.56 86 PRO A C 1
ATOM 692 O O . PRO A 1 86 ? -26.151 8.184 47.869 1.00 84.56 86 PRO A O 1
ATOM 695 N N . GLU A 1 87 ? -25.635 8.049 50.049 1.00 86.69 87 GLU A N 1
ATOM 696 C CA . GLU A 1 87 ? -24.193 8.247 49.878 1.00 86.69 87 GLU A CA 1
ATOM 697 C C . GLU A 1 87 ? -23.499 7.058 49.198 1.00 86.69 87 GLU A C 1
ATOM 699 O O . GLU A 1 87 ? -22.713 7.245 48.265 1.00 86.69 87 GLU A O 1
ATOM 704 N N . GLU A 1 88 ? -23.805 5.827 49.613 1.00 86.50 88 GLU A N 1
ATOM 705 C CA . GLU A 1 88 ? -23.275 4.607 48.985 1.00 86.50 88 GLU A CA 1
ATOM 706 C C . GLU A 1 88 ? -23.757 4.468 47.541 1.00 86.50 88 GLU A C 1
ATOM 708 O O . GLU A 1 88 ? -22.985 4.129 46.642 1.00 86.50 88 GLU A O 1
ATOM 713 N N . THR A 1 89 ? -25.018 4.823 47.296 1.00 86.06 89 THR A N 1
ATOM 714 C CA . THR A 1 89 ? -25.611 4.815 45.957 1.00 86.06 89 THR A CA 1
ATOM 715 C C . THR A 1 89 ? -24.888 5.798 45.030 1.00 86.06 89 THR A C 1
ATOM 717 O O . THR A 1 89 ? -24.571 5.466 43.884 1.00 86.06 89 THR A O 1
ATOM 720 N N . ALA A 1 90 ? -24.567 6.998 45.524 1.00 88.81 90 ALA A N 1
ATOM 721 C CA . ALA A 1 90 ? -23.808 7.991 44.769 1.00 88.81 90 ALA A CA 1
ATOM 722 C C . ALA A 1 90 ? -22.391 7.500 44.424 1.00 88.81 90 ALA A C 1
ATOM 724 O O . ALA A 1 90 ? -21.957 7.658 43.277 1.00 88.81 90 ALA A O 1
ATOM 725 N N . LYS A 1 91 ? -21.695 6.856 45.373 1.00 92.06 91 LYS A N 1
ATOM 726 C CA . LYS A 1 91 ? -20.369 6.250 45.145 1.00 92.06 91 LYS A CA 1
ATOM 727 C C . LYS A 1 91 ? -20.427 5.143 44.095 1.00 92.06 91 LYS A C 1
ATOM 729 O O . LYS A 1 91 ? -19.670 5.192 43.129 1.00 92.06 91 LYS A O 1
ATOM 734 N N . TYR A 1 92 ? -21.388 4.227 44.210 1.00 88.88 92 TYR A N 1
ATOM 735 C CA . TYR A 1 92 ? -21.579 3.142 43.247 1.00 88.88 92 TYR A CA 1
ATOM 736 C C . TYR A 1 92 ? -21.753 3.666 41.816 1.00 88.88 92 TYR A C 1
ATOM 738 O O . TYR A 1 92 ? -21.053 3.242 40.897 1.00 88.88 92 TYR A O 1
ATOM 746 N N . PHE A 1 93 ? -22.638 4.645 41.604 1.00 92.06 93 PHE A N 1
ATOM 747 C CA . PHE A 1 93 ? -22.833 5.217 40.269 1.00 92.06 93 PHE A CA 1
ATOM 748 C C . PHE A 1 93 ? -21.626 6.025 39.775 1.00 92.06 93 PHE A C 1
ATOM 750 O O . PHE A 1 93 ? -21.406 6.099 38.561 1.00 92.06 93 PHE A O 1
ATOM 757 N N . ALA A 1 94 ? -20.844 6.631 40.670 1.00 94.00 94 ALA A N 1
ATOM 758 C CA . ALA A 1 94 ? -19.599 7.299 40.304 1.00 94.00 94 ALA A CA 1
ATOM 759 C C . ALA A 1 94 ? -18.546 6.293 39.808 1.00 94.00 94 ALA A C 1
ATOM 761 O O . ALA A 1 94 ? -17.950 6.514 38.751 1.00 94.00 94 ALA A O 1
ATOM 762 N N . GLU A 1 95 ? -18.382 5.167 40.502 1.00 94.44 95 GLU A N 1
ATOM 763 C CA . GLU A 1 95 ? -17.494 4.068 40.102 1.00 94.44 95 GLU A CA 1
ATOM 764 C C . GLU A 1 95 ? -17.920 3.462 38.765 1.00 94.44 95 GLU A C 1
ATOM 766 O O . GLU A 1 95 ? -17.105 3.332 37.853 1.00 94.44 95 GLU A O 1
ATOM 771 N N . LEU A 1 96 ? -19.218 3.209 38.584 1.00 92.75 96 LEU A N 1
ATOM 772 C CA . LEU A 1 96 ? -19.770 2.670 37.338 1.00 92.75 96 LEU A CA 1
ATOM 773 C C . LEU A 1 96 ? -19.524 3.613 36.151 1.00 92.75 96 LEU A C 1
ATOM 775 O O . LEU A 1 96 ? -19.163 3.184 35.052 1.00 92.75 96 LEU A O 1
ATOM 779 N N . LYS A 1 97 ? -19.663 4.928 36.370 1.00 94.50 97 LYS A N 1
ATOM 780 C CA . LYS A 1 97 ? -19.315 5.947 35.368 1.00 94.50 97 LYS A CA 1
ATOM 781 C C . LYS A 1 97 ? -17.813 5.968 35.081 1.00 94.50 97 LYS A C 1
ATOM 783 O O . LYS A 1 97 ? -17.430 6.135 33.921 1.00 94.50 97 LYS A O 1
ATOM 788 N N . ALA A 1 98 ? -16.965 5.826 36.098 1.00 94.81 98 ALA A N 1
ATOM 789 C CA . ALA A 1 98 ? -15.515 5.785 35.932 1.00 94.81 98 ALA A CA 1
ATOM 790 C C . ALA A 1 98 ? -15.074 4.540 35.146 1.00 94.81 98 ALA A C 1
ATOM 792 O O . ALA A 1 98 ? -14.299 4.656 34.194 1.00 94.81 98 ALA A O 1
ATOM 793 N N . GLU A 1 99 ? -15.636 3.374 35.459 1.00 95.00 99 GLU A N 1
ATOM 794 C CA . GLU A 1 99 ? -15.365 2.119 34.763 1.00 95.00 99 GLU A CA 1
ATOM 795 C C . GLU A 1 99 ? -15.830 2.176 33.301 1.00 95.00 99 GLU A C 1
ATOM 797 O O . GLU A 1 99 ? -15.071 1.838 32.388 1.00 95.00 99 GLU A O 1
ATOM 802 N N . ALA A 1 100 ? -17.030 2.708 33.045 1.00 93.81 100 ALA A N 1
ATOM 803 C CA . ALA A 1 100 ? -17.530 2.913 31.687 1.00 93.81 100 ALA A CA 1
ATOM 804 C C . ALA A 1 100 ? -16.614 3.844 30.869 1.00 93.81 100 ALA A C 1
ATOM 806 O O . ALA A 1 100 ? -16.303 3.554 29.706 1.00 93.81 100 ALA A O 1
ATOM 807 N N . LYS A 1 101 ? -16.123 4.937 31.474 1.00 95.25 101 LYS A N 1
ATOM 808 C CA . LYS A 1 101 ? -15.148 5.842 30.843 1.00 95.25 101 LYS A CA 1
ATOM 809 C C . LYS A 1 101 ? -13.826 5.130 30.549 1.00 95.25 101 LYS A C 1
ATOM 811 O O . LYS A 1 101 ? -13.315 5.240 29.432 1.00 95.25 101 LYS A O 1
ATOM 816 N N . ALA A 1 102 ? -13.294 4.366 31.501 1.00 95.06 102 ALA A N 1
ATOM 817 C CA . ALA A 1 102 ? -12.061 3.603 31.322 1.00 95.06 102 ALA A CA 1
ATOM 818 C C . ALA A 1 102 ? -12.196 2.564 30.194 1.00 95.06 102 ALA A C 1
ATOM 820 O O . ALA A 1 102 ? -11.327 2.463 29.323 1.00 95.06 102 ALA A O 1
ATOM 821 N N . ALA A 1 103 ? -13.318 1.844 30.141 1.00 94.12 103 ALA A N 1
ATOM 822 C CA . ALA A 1 103 ? -13.615 0.889 29.079 1.00 94.12 103 ALA A CA 1
ATOM 823 C C . ALA A 1 103 ? -13.715 1.568 27.701 1.00 94.12 103 ALA A C 1
ATOM 825 O O . ALA A 1 103 ? -13.168 1.062 26.715 1.00 94.12 103 ALA A O 1
ATOM 826 N N . ALA A 1 104 ? -14.356 2.738 27.617 1.00 94.56 104 ALA A N 1
ATOM 827 C CA . ALA A 1 104 ? -14.437 3.518 26.383 1.00 94.56 104 ALA A CA 1
ATOM 828 C C . ALA A 1 104 ? -13.052 3.993 25.906 1.00 94.56 104 ALA A C 1
ATOM 830 O O . ALA A 1 104 ? -12.743 3.894 24.715 1.00 94.56 104 ALA A O 1
ATOM 831 N N . MET A 1 105 ? -12.189 4.443 26.822 1.00 95.69 105 MET A N 1
ATOM 832 C CA . MET A 1 105 ? -10.809 4.838 26.510 1.00 95.69 105 MET A CA 1
ATOM 833 C C . MET A 1 105 ? -9.985 3.656 25.991 1.00 95.69 105 MET A C 1
ATOM 835 O O . MET A 1 105 ? -9.339 3.772 24.948 1.00 95.69 105 MET A O 1
ATOM 839 N N . ARG A 1 106 ? -10.082 2.485 26.636 1.00 95.62 106 ARG A N 1
ATOM 840 C CA . ARG A 1 106 ? -9.432 1.246 26.168 1.00 95.62 106 ARG A CA 1
ATOM 841 C C . ARG A 1 106 ? -9.890 0.860 24.758 1.00 95.62 106 ARG A C 1
ATOM 843 O O . ARG A 1 106 ? -9.061 0.522 23.912 1.00 95.62 106 ARG A O 1
ATOM 850 N N . LYS A 1 107 ? -11.194 0.959 24.466 1.00 95.44 107 LYS A N 1
ATOM 851 C CA . LYS A 1 107 ? -11.738 0.707 23.119 1.00 95.44 107 LYS A CA 1
ATOM 852 C C . LYS A 1 107 ? -11.172 1.683 22.082 1.00 95.44 107 LYS A C 1
ATOM 854 O O . LYS A 1 107 ? -10.720 1.236 21.028 1.00 95.44 107 LYS A O 1
ATOM 859 N N . LYS A 1 108 ? -11.141 2.987 22.385 1.00 95.88 108 LYS A N 1
ATOM 860 C CA . LYS A 1 108 ? -10.562 4.013 21.497 1.00 95.88 108 LYS A CA 1
ATOM 861 C C . LYS A 1 108 ? -9.080 3.758 21.220 1.00 95.88 108 LYS A C 1
ATOM 863 O O . LYS A 1 108 ? -8.660 3.824 20.066 1.00 95.88 108 LYS A O 1
ATOM 868 N N . LEU A 1 109 ? -8.300 3.419 22.246 1.00 96.88 109 LEU A N 1
ATOM 869 C CA . LEU A 1 109 ? -6.878 3.112 22.094 1.00 96.88 109 LEU A CA 1
ATOM 870 C C . LEU A 1 109 ? -6.663 1.889 21.193 1.00 96.88 109 LEU A C 1
ATOM 872 O O . LEU A 1 109 ? -5.884 1.954 20.246 1.00 96.88 109 LEU A O 1
ATOM 876 N N . LYS A 1 110 ? -7.424 0.809 21.412 1.00 96.25 110 LYS A N 1
ATOM 877 C CA . LYS A 1 110 ? -7.370 -0.396 20.570 1.00 96.25 110 LYS A CA 1
ATOM 878 C C . LYS A 1 110 ? -7.711 -0.094 19.108 1.00 96.25 110 LYS A C 1
ATOM 880 O O . LYS A 1 110 ? -7.071 -0.628 18.207 1.00 96.25 110 LYS A O 1
ATOM 885 N N . GLN A 1 111 ? -8.699 0.767 18.859 1.00 96.06 111 GLN A N 1
ATOM 886 C CA . GLN A 1 111 ? -9.049 1.195 17.502 1.00 96.06 111 GLN A CA 1
ATOM 887 C C . GLN A 1 111 ? -7.925 2.001 16.842 1.00 96.06 111 GLN A C 1
ATOM 889 O O . GLN A 1 111 ? -7.596 1.736 15.687 1.00 96.06 111 GLN A O 1
ATOM 894 N N . ARG A 1 112 ? -7.309 2.947 17.564 1.00 96.19 112 ARG A N 1
ATOM 895 C CA . ARG A 1 112 ? -6.161 3.716 17.053 1.00 96.19 112 ARG A CA 1
ATOM 896 C C . ARG A 1 112 ? -4.973 2.812 16.739 1.00 96.19 112 ARG A C 1
ATOM 898 O O . ARG A 1 112 ? -4.413 2.921 15.656 1.00 96.19 112 ARG A O 1
ATOM 905 N N . LEU A 1 113 ? -4.654 1.876 17.632 1.00 97.25 113 LEU A N 1
ATOM 906 C CA . LEU A 1 113 ? -3.560 0.928 17.429 1.00 97.25 113 LEU A CA 1
ATOM 907 C C . LEU A 1 113 ? -3.793 0.052 16.192 1.00 97.25 113 LEU A C 1
ATOM 909 O O . LEU A 1 113 ? -2.889 -0.120 15.384 1.00 97.25 113 LEU A O 1
ATOM 913 N N . ARG A 1 114 ? -5.019 -0.449 15.992 1.00 96.31 114 ARG A N 1
ATOM 914 C CA . ARG A 1 114 ? -5.376 -1.211 14.783 1.00 96.31 114 ARG A CA 1
ATOM 915 C C . ARG A 1 114 ? -5.167 -0.402 13.505 1.00 96.31 114 ARG A C 1
ATOM 917 O O . ARG A 1 114 ? -4.603 -0.930 12.554 1.00 96.31 114 ARG A O 1
ATOM 924 N N . LYS A 1 115 ? -5.599 0.865 13.487 1.00 96.88 115 LYS A N 1
ATOM 925 C CA . LYS A 1 115 ? -5.390 1.757 12.335 1.00 96.88 115 LYS A CA 1
ATOM 926 C C . LYS A 1 115 ? -3.902 1.977 12.061 1.00 96.88 115 LYS A C 1
ATOM 928 O O . LYS A 1 115 ? -3.475 1.812 10.926 1.00 96.88 115 LYS A O 1
ATOM 933 N N . TYR A 1 116 ? -3.124 2.259 13.104 1.00 97.38 116 TYR A N 1
ATOM 934 C CA . TYR A 1 116 ? -1.678 2.441 12.996 1.00 97.38 116 TYR A CA 1
ATOM 935 C C . TYR A 1 116 ? -0.970 1.193 12.443 1.00 97.38 116 TYR A C 1
ATOM 937 O O . TYR A 1 116 ? -0.152 1.294 11.534 1.00 97.38 116 TYR A O 1
ATOM 945 N N . LEU A 1 117 ? -1.317 0.001 12.939 1.00 97.31 117 LEU A N 1
ATOM 946 C CA . LEU A 1 117 ? -0.738 -1.255 12.452 1.00 97.31 117 LEU A CA 1
ATOM 947 C C . LEU A 1 117 ? -1.088 -1.527 10.984 1.00 97.31 117 LEU A C 1
ATOM 949 O O . LEU A 1 117 ? -0.219 -1.944 10.220 1.00 97.31 117 LEU A O 1
ATOM 953 N N . LEU A 1 118 ? -2.332 -1.258 10.580 1.00 97.31 118 LEU A N 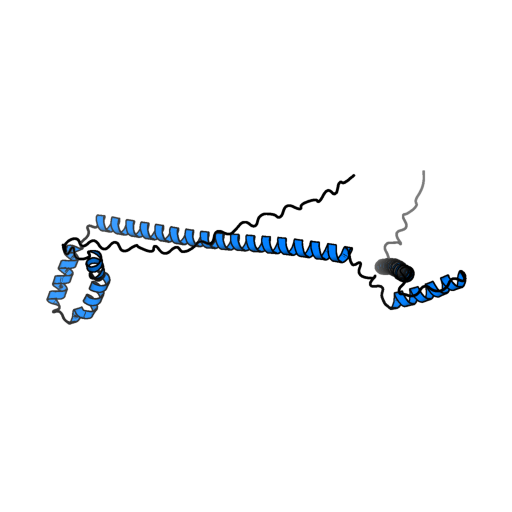1
ATOM 954 C CA . LEU A 1 118 ? -2.763 -1.391 9.188 1.00 97.31 118 LEU A CA 1
ATOM 955 C C . LEU A 1 118 ? -1.960 -0.461 8.267 1.00 97.31 118 LEU A C 1
ATOM 957 O O . LEU A 1 118 ? -1.503 -0.869 7.200 1.00 97.31 118 LEU A O 1
ATOM 961 N N . GLU A 1 119 ? -1.765 0.784 8.690 1.00 96.62 119 GLU A N 1
ATOM 962 C CA . GLU A 1 119 ? -1.010 1.776 7.932 1.00 96.62 119 GLU A CA 1
ATOM 963 C C . GLU A 1 119 ? 0.470 1.399 7.816 1.00 96.62 119 GLU A C 1
ATOM 965 O O . GLU A 1 119 ? 1.016 1.399 6.711 1.00 96.62 119 GLU A O 1
ATOM 970 N N . LYS A 1 120 ? 1.085 0.953 8.916 1.00 96.62 120 LYS A N 1
ATOM 971 C CA . LYS A 1 120 ? 2.460 0.436 8.929 1.00 96.62 120 LYS A CA 1
ATOM 972 C C . LYS A 1 120 ? 2.625 -0.773 8.002 1.00 96.62 120 LYS A C 1
ATOM 974 O O . LYS A 1 120 ? 3.610 -0.866 7.274 1.00 96.62 120 LYS A O 1
ATOM 979 N N . HIS A 1 121 ? 1.653 -1.685 7.978 1.00 96.69 121 HIS A N 1
ATOM 980 C CA . HIS A 1 121 ? 1.665 -2.825 7.061 1.00 96.69 121 HIS A CA 1
ATOM 981 C C . HIS A 1 121 ? 1.589 -2.379 5.593 1.00 96.69 121 HIS A C 1
ATOM 983 O O . HIS A 1 121 ? 2.354 -2.851 4.752 1.00 96.69 121 HIS A O 1
ATOM 989 N N . ARG A 1 122 ? 0.712 -1.417 5.282 1.00 96.94 122 ARG A N 1
ATOM 990 C CA . ARG A 1 122 ? 0.587 -0.849 3.932 1.00 96.94 122 ARG A CA 1
ATOM 991 C C . ARG A 1 122 ? 1.872 -0.149 3.481 1.00 96.94 122 ARG A C 1
ATOM 993 O O . ARG A 1 122 ? 2.241 -0.263 2.316 1.00 96.94 122 ARG A O 1
ATOM 1000 N N . GLN A 1 123 ? 2.558 0.553 4.382 1.00 96.19 123 GLN A N 1
ATOM 1001 C CA . GLN A 1 123 ? 3.860 1.167 4.100 1.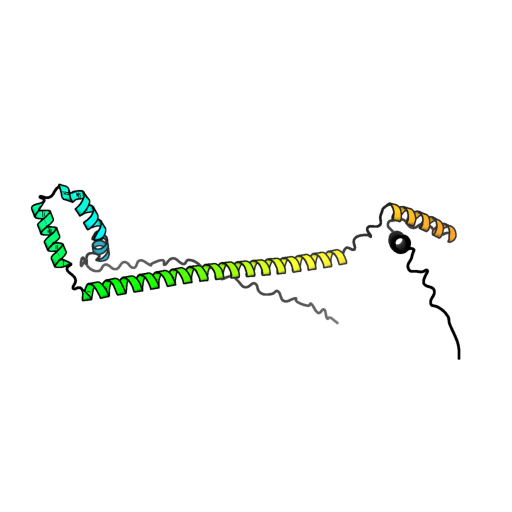00 96.19 123 GLN A CA 1
ATOM 1002 C C . GLN A 1 123 ? 4.910 0.106 3.748 1.00 96.19 123 GLN A C 1
ATOM 1004 O O . GLN A 1 123 ? 5.499 0.189 2.672 1.00 96.19 123 GLN A O 1
ATOM 1009 N N . LYS A 1 124 ? 5.041 -0.958 4.554 1.00 97.31 124 LYS A N 1
ATOM 1010 C CA . LYS A 1 124 ? 5.946 -2.081 4.244 1.00 97.31 124 LYS A CA 1
ATOM 1011 C C . LYS A 1 124 ? 5.653 -2.716 2.880 1.00 97.31 124 LYS A C 1
ATOM 1013 O O . LYS A 1 124 ? 6.574 -3.034 2.133 1.00 97.31 124 LYS A O 1
ATOM 1018 N N . GLN A 1 125 ? 4.379 -2.889 2.522 1.00 95.81 125 GLN A N 1
ATOM 1019 C CA . GLN A 1 125 ? 4.004 -3.416 1.204 1.00 95.81 125 GLN A CA 1
ATOM 1020 C C . GLN A 1 125 ? 4.416 -2.485 0.059 1.00 95.81 125 GLN A C 1
ATOM 1022 O O . GLN A 1 125 ? 4.924 -2.960 -0.954 1.00 95.81 125 GLN A O 1
ATOM 1027 N N . ARG A 1 126 ? 4.244 -1.167 0.219 1.00 96.62 126 ARG A N 1
ATOM 1028 C CA . ARG A 1 126 ? 4.691 -0.176 -0.773 1.00 96.62 126 ARG A CA 1
ATOM 1029 C C . ARG A 1 126 ? 6.205 -0.193 -0.946 1.00 96.62 126 ARG A C 1
ATOM 1031 O O . ARG A 1 126 ? 6.679 -0.166 -2.074 1.00 96.62 126 ARG A O 1
ATOM 1038 N N . GLU A 1 127 ? 6.955 -0.286 0.146 1.00 97.25 127 GLU A N 1
ATOM 1039 C CA . GLU A 1 127 ? 8.416 -0.391 0.101 1.00 97.25 127 GLU A CA 1
ATOM 1040 C C . GLU A 1 127 ? 8.871 -1.663 -0.620 1.00 97.25 127 GLU A C 1
ATOM 1042 O O . GLU A 1 127 ? 9.742 -1.598 -1.487 1.00 97.25 127 GLU A O 1
ATOM 1047 N N . ARG A 1 128 ? 8.250 -2.813 -0.319 1.00 96.88 128 ARG A N 1
ATOM 1048 C CA . ARG A 1 128 ? 8.512 -4.083 -1.019 1.00 96.88 128 ARG A CA 1
ATOM 1049 C C . ARG A 1 128 ? 8.207 -3.974 -2.514 1.00 96.88 128 ARG A C 1
ATOM 1051 O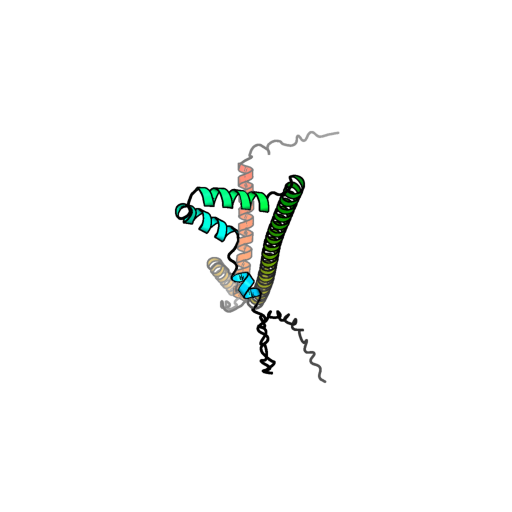 O . ARG A 1 128 ? 9.040 -4.361 -3.329 1.00 96.88 128 ARG A O 1
ATOM 1058 N N . ALA A 1 129 ? 7.060 -3.398 -2.875 1.00 96.31 129 ALA A N 1
ATOM 1059 C CA . ALA A 1 129 ? 6.682 -3.178 -4.269 1.00 96.31 129 ALA A CA 1
ATOM 1060 C C . ALA A 1 129 ? 7.673 -2.254 -4.994 1.00 96.31 129 ALA A C 1
ATOM 1062 O O . ALA A 1 129 ? 8.086 -2.552 -6.110 1.00 96.31 129 ALA A O 1
ATOM 1063 N N . HIS A 1 130 ? 8.119 -1.175 -4.344 1.00 97.50 130 HIS A N 1
ATOM 1064 C CA . HIS A 1 130 ? 9.103 -0.250 -4.912 1.00 97.50 130 HIS A CA 1
ATOM 1065 C C . HIS A 1 130 ? 10.470 -0.904 -5.118 1.00 97.50 130 HIS A C 1
ATOM 1067 O O . HIS A 1 130 ? 11.096 -0.717 -6.159 1.00 97.50 130 HIS A O 1
ATOM 1073 N N . LYS A 1 131 ? 10.930 -1.710 -4.152 1.00 97.69 131 LYS A N 1
ATOM 1074 C CA . LYS A 1 131 ? 12.170 -2.492 -4.283 1.00 97.69 131 LYS A CA 1
ATOM 1075 C C . LYS A 1 131 ? 12.084 -3.475 -5.453 1.00 97.69 131 LYS A C 1
ATOM 1077 O O . LYS A 1 131 ? 13.015 -3.548 -6.251 1.00 97.69 131 LYS A O 1
ATOM 1082 N N . LEU A 1 132 ? 10.960 -4.180 -5.588 1.00 97.19 132 LEU A N 1
ATOM 1083 C CA . LEU A 1 132 ? 10.718 -5.107 -6.693 1.00 97.19 132 LEU A CA 1
ATOM 1084 C C . LEU A 1 132 ? 10.680 -4.383 -8.044 1.00 97.19 132 LEU A C 1
ATOM 1086 O O . LEU A 1 132 ? 11.350 -4.814 -8.978 1.00 97.19 132 LEU A O 1
ATOM 1090 N N . PHE A 1 133 ? 9.978 -3.252 -8.129 1.00 97.75 133 PHE A N 1
ATOM 1091 C CA . PHE A 1 133 ? 9.946 -2.425 -9.333 1.00 97.75 133 PHE A CA 1
ATOM 1092 C C . PHE A 1 133 ? 11.343 -1.933 -9.720 1.00 97.75 133 PHE A C 1
ATOM 1094 O O . PHE A 1 133 ? 11.746 -2.086 -10.866 1.00 97.75 133 PHE A O 1
ATOM 1101 N N . LYS A 1 134 ? 12.122 -1.412 -8.764 1.00 97.31 134 LYS A N 1
ATOM 1102 C CA . LYS A 1 134 ? 13.510 -0.994 -9.007 1.00 97.31 134 LYS A CA 1
ATOM 1103 C C . LYS A 1 134 ? 14.377 -2.138 -9.522 1.00 97.31 134 LYS A C 1
ATOM 1105 O O . LYS A 1 134 ? 15.155 -1.929 -10.447 1.00 97.31 134 LYS A O 1
ATOM 1110 N N . ARG A 1 135 ? 14.247 -3.335 -8.940 1.00 97.62 135 ARG A N 1
ATOM 1111 C CA . ARG A 1 135 ? 14.979 -4.524 -9.393 1.00 97.62 135 ARG A CA 1
ATOM 1112 C C . ARG A 1 135 ? 14.593 -4.890 -10.824 1.00 97.62 135 ARG A C 1
ATOM 1114 O O . ARG A 1 135 ? 15.480 -5.054 -11.651 1.00 97.62 135 ARG A O 1
ATOM 1121 N N . LEU A 1 136 ? 13.295 -4.966 -11.117 1.00 96.88 136 LEU A N 1
ATOM 1122 C CA . LEU A 1 136 ? 12.789 -5.256 -12.460 1.00 96.88 136 LEU A CA 1
ATOM 1123 C C . LEU A 1 136 ? 13.248 -4.215 -13.478 1.00 96.88 136 LEU A C 1
ATOM 1125 O O . LEU A 1 136 ? 13.693 -4.585 -14.556 1.00 96.88 136 LEU A O 1
ATOM 1129 N N . LEU A 1 137 ? 13.195 -2.932 -13.125 1.00 97.50 137 LEU A N 1
ATOM 1130 C CA . LEU A 1 137 ? 13.659 -1.851 -13.985 1.00 97.50 137 LEU A CA 1
ATOM 1131 C C . LEU A 1 137 ? 15.159 -1.975 -14.259 1.00 97.50 137 LEU A C 1
ATOM 1133 O O . LEU A 1 137 ? 15.565 -1.895 -15.411 1.00 97.50 137 LEU A O 1
ATOM 1137 N N . LYS A 1 138 ? 15.973 -2.230 -13.225 1.00 96.75 138 LYS A N 1
ATOM 1138 C CA . LYS A 1 138 ? 17.417 -2.445 -13.384 1.00 96.75 138 LYS A CA 1
ATOM 1139 C C . LYS A 1 138 ? 17.690 -3.626 -14.315 1.00 96.75 138 LYS A C 1
ATOM 1141 O O . LYS A 1 138 ? 18.433 -3.454 -15.269 1.00 96.75 138 LYS A O 1
ATOM 1146 N N . CYS A 1 139 ? 17.045 -4.773 -14.087 1.00 95.19 139 CYS A N 1
ATOM 1147 C CA . CYS A 1 139 ? 17.174 -5.951 -14.949 1.00 95.19 139 CYS A CA 1
ATOM 1148 C C . CYS A 1 139 ? 16.702 -5.684 -16.387 1.00 95.19 139 CYS A C 1
ATOM 1150 O O . CYS A 1 139 ? 17.333 -6.137 -17.333 1.00 95.19 139 CYS A O 1
ATOM 1152 N N . GLY A 1 140 ? 15.608 -4.940 -16.567 1.00 94.00 140 GLY A N 1
ATOM 1153 C CA . GLY A 1 140 ? 15.101 -4.572 -17.888 1.00 94.00 140 GLY A CA 1
ATOM 1154 C C . GLY A 1 140 ? 16.053 -3.638 -18.634 1.00 94.00 140 GLY A C 1
ATOM 1155 O O . GLY A 1 140 ? 16.293 -3.829 -19.821 1.00 94.00 140 GLY A O 1
ATOM 1156 N N . MET A 1 141 ? 16.645 -2.667 -17.935 1.00 93.12 141 MET A N 1
ATOM 1157 C CA . MET A 1 141 ? 17.638 -1.762 -18.513 1.00 93.12 141 MET A CA 1
ATOM 1158 C C . MET A 1 141 ? 18.942 -2.479 -18.863 1.00 93.12 141 MET A C 1
ATOM 1160 O O . MET A 1 141 ? 19.474 -2.242 -19.942 1.00 93.12 141 MET A O 1
ATOM 1164 N N . THR A 1 142 ? 19.447 -3.364 -17.995 1.00 94.56 142 THR A N 1
ATOM 1165 C CA . THR A 1 142 ? 20.648 -4.158 -18.306 1.00 94.56 142 THR A CA 1
ATOM 1166 C C . THR A 1 142 ? 20.390 -5.084 -19.489 1.00 94.56 142 THR A C 1
ATOM 1168 O O . THR A 1 142 ? 21.180 -5.099 -20.424 1.00 94.56 142 THR A O 1
ATOM 1171 N N . TYR A 1 143 ? 19.235 -5.757 -19.521 1.00 93.19 143 TYR A N 1
ATOM 1172 C CA . TYR A 1 143 ? 18.851 -6.611 -20.644 1.00 93.19 143 TYR A CA 1
ATOM 1173 C C . TYR A 1 143 ? 18.748 -5.834 -21.964 1.00 93.19 143 TYR A C 1
ATOM 1175 O O . TYR A 1 143 ? 19.216 -6.313 -22.994 1.00 93.19 143 TYR A O 1
ATOM 1183 N N . ALA A 1 144 ? 18.163 -4.631 -21.940 1.00 87.00 144 ALA A N 1
ATOM 1184 C CA . ALA A 1 144 ? 18.059 -3.768 -23.116 1.00 87.00 144 ALA A CA 1
ATOM 1185 C C . ALA A 1 144 ? 19.420 -3.222 -23.582 1.00 87.00 144 ALA A C 1
ATOM 1187 O O . ALA A 1 144 ? 19.608 -2.990 -24.773 1.00 87.00 144 ALA A O 1
ATOM 1188 N N . ALA A 1 145 ? 20.365 -3.014 -22.661 1.00 87.94 145 ALA A N 1
ATOM 1189 C CA . ALA A 1 145 ? 21.726 -2.609 -22.999 1.00 87.94 145 ALA A CA 1
ATOM 1190 C C . ALA A 1 145 ? 22.529 -3.760 -23.629 1.00 87.94 145 ALA A C 1
ATOM 1192 O O . ALA A 1 145 ? 23.265 -3.538 -24.586 1.00 87.94 145 ALA A O 1
ATOM 1193 N N . GLU A 1 146 ? 22.368 -4.982 -23.115 1.00 91.12 146 GLU A N 1
ATOM 1194 C CA . GLU A 1 146 ? 23.014 -6.195 -23.639 1.00 91.12 146 GLU A CA 1
ATOM 1195 C C . GLU A 1 146 ? 22.420 -6.640 -24.981 1.00 91.12 146 GLU A C 1
ATOM 1197 O O . GLU A 1 146 ? 23.138 -7.143 -25.843 1.00 91.12 146 GLU A O 1
ATOM 1202 N N . ASN A 1 147 ? 21.116 -6.429 -25.171 1.00 81.56 147 ASN A N 1
ATOM 1203 C CA . ASN A 1 147 ? 20.385 -6.780 -26.383 1.00 81.56 147 ASN A CA 1
ATOM 1204 C C . ASN A 1 147 ? 19.868 -5.500 -27.045 1.00 81.56 147 ASN A C 1
ATOM 1206 O O . ASN A 1 147 ? 18.681 -5.181 -26.898 1.00 81.56 147 ASN A O 1
ATOM 1210 N N . PRO A 1 148 ? 20.732 -4.750 -27.760 1.00 75.06 148 PRO A N 1
ATOM 1211 C CA . PRO A 1 148 ? 20.294 -3.558 -28.462 1.00 75.06 148 PRO A CA 1
ATOM 1212 C C . PRO A 1 148 ? 19.212 -3.965 -29.460 1.00 75.06 148 PRO A C 1
ATOM 1214 O O . PRO A 1 148 ? 19.455 -4.724 -30.400 1.00 75.06 148 PRO A O 1
ATOM 1217 N N . VAL A 1 149 ? 17.991 -3.487 -29.222 1.00 67.88 149 VAL A N 1
ATOM 1218 C CA . VAL A 1 149 ? 16.876 -3.720 -30.136 1.00 67.88 149 VAL A CA 1
ATOM 1219 C C . VAL A 1 149 ? 17.275 -3.113 -31.481 1.00 67.88 149 VAL A C 1
ATOM 1221 O O . VAL A 1 149 ? 17.682 -1.945 -31.508 1.00 67.88 149 VAL A O 1
ATOM 1224 N N . PRO A 1 150 ? 17.191 -3.871 -32.590 1.00 69.25 150 PRO A N 1
ATOM 1225 C CA . PRO A 1 150 ? 17.496 -3.323 -33.898 1.00 69.25 150 PRO A CA 1
ATOM 1226 C C . PRO A 1 150 ? 16.628 -2.082 -34.125 1.00 69.25 150 PRO A C 1
ATOM 1228 O O . PRO A 1 150 ? 15.453 -2.077 -33.738 1.00 69.25 150 PRO A O 1
ATOM 1231 N N . PRO A 1 151 ? 17.193 -1.019 -34.714 1.00 66.38 151 PRO A N 1
ATOM 1232 C CA . PRO A 1 151 ? 16.500 0.249 -34.863 1.00 66.38 151 PRO A CA 1
ATOM 1233 C C . PRO A 1 151 ? 15.144 0.015 -35.538 1.00 66.38 151 PRO A C 1
ATOM 1235 O O . PRO A 1 151 ? 15.045 -0.610 -36.605 1.00 66.38 151 PRO A O 1
ATOM 1238 N N . LEU A 1 152 ? 14.076 0.491 -34.892 1.00 71.19 152 LEU A N 1
ATOM 1239 C CA . LEU A 1 152 ? 12.706 0.404 -35.397 1.00 71.19 152 LEU A CA 1
ATOM 1240 C C . LEU A 1 152 ? 12.494 1.429 -36.519 1.00 71.19 152 LEU A C 1
ATOM 1242 O O . LEU A 1 152 ? 11.608 2.270 -36.457 1.00 71.19 152 LEU A O 1
ATOM 1246 N N . VAL A 1 153 ? 13.312 1.335 -37.565 1.00 79.12 153 VAL A N 1
ATOM 1247 C CA . VAL A 1 153 ? 13.178 2.155 -38.762 1.00 79.12 153 VAL A CA 1
ATOM 1248 C C . VAL A 1 153 ? 11.923 1.712 -39.500 1.00 79.12 153 VAL A C 1
ATOM 1250 O O . VAL A 1 153 ? 11.762 0.518 -39.785 1.00 79.12 153 VAL A O 1
ATOM 1253 N N . SER A 1 154 ? 11.052 2.662 -39.845 1.00 85.31 154 SER A N 1
ATOM 1254 C CA . SER A 1 154 ? 9.865 2.365 -40.649 1.00 85.31 154 SER A CA 1
ATOM 1255 C C . SER A 1 154 ? 10.252 1.655 -41.952 1.00 85.31 154 SER A C 1
ATOM 1257 O O . SER A 1 154 ? 11.271 1.961 -42.573 1.00 85.31 154 SER A O 1
ATOM 1259 N N . ILE A 1 155 ? 9.419 0.710 -42.397 1.00 84.81 155 ILE A N 1
ATOM 1260 C CA . ILE A 1 155 ? 9.667 -0.078 -43.617 1.00 84.81 155 ILE A CA 1
ATOM 1261 C C . ILE A 1 155 ? 9.939 0.840 -44.824 1.00 84.81 155 ILE A C 1
ATOM 1263 O O . ILE A 1 155 ? 10.817 0.562 -45.634 1.00 84.81 155 ILE A O 1
ATOM 1267 N N . ARG A 1 156 ? 9.246 1.983 -44.906 1.00 86.81 156 ARG A N 1
ATOM 1268 C CA . ARG A 1 156 ? 9.447 2.994 -45.955 1.00 86.81 156 ARG A CA 1
ATOM 1269 C C . ARG A 1 156 ? 10.842 3.619 -45.931 1.00 86.81 156 ARG A C 1
ATOM 1271 O O . ARG A 1 156 ? 11.471 3.724 -46.978 1.00 86.81 156 ARG A O 1
ATOM 1278 N N . LEU A 1 157 ? 11.332 4.012 -44.757 1.00 86.94 157 LEU A N 1
ATOM 1279 C CA . LEU A 1 157 ? 12.669 4.597 -44.609 1.00 86.94 157 LEU A CA 1
ATOM 1280 C C . LEU A 1 157 ? 13.773 3.549 -44.807 1.00 86.94 157 LEU A C 1
ATOM 1282 O O . LEU A 1 157 ? 14.862 3.888 -45.264 1.00 86.94 157 LEU A O 1
ATOM 1286 N N . ARG A 1 158 ? 13.481 2.266 -44.541 1.00 87.06 158 ARG A N 1
ATOM 1287 C CA . ARG A 1 158 ? 14.357 1.157 -44.947 1.00 87.06 158 ARG A CA 1
ATOM 1288 C C . ARG A 1 158 ? 14.456 1.062 -46.467 1.00 87.06 158 ARG A C 1
ATOM 1290 O O . ARG A 1 158 ? 15.558 1.128 -46.985 1.00 87.06 158 ARG A O 1
ATOM 1297 N N . TYR A 1 159 ? 13.340 1.025 -47.191 1.00 89.25 159 TYR A N 1
ATOM 1298 C CA . TYR A 1 159 ? 13.398 1.016 -48.658 1.00 89.25 159 TYR A CA 1
ATOM 1299 C C . TYR A 1 159 ? 14.136 2.230 -49.227 1.00 89.25 159 TYR A C 1
ATOM 1301 O O . TYR A 1 159 ? 14.934 2.096 -50.148 1.00 89.25 159 TYR A O 1
ATOM 1309 N N . LEU A 1 160 ? 13.921 3.411 -48.646 1.00 89.88 160 LEU A N 1
ATOM 1310 C CA . LEU A 1 160 ? 14.633 4.614 -49.062 1.00 89.88 160 LEU A CA 1
ATOM 1311 C C . LEU A 1 160 ? 16.144 4.512 -48.792 1.00 89.88 160 LEU A C 1
ATOM 1313 O O . LEU A 1 160 ? 16.938 4.941 -49.625 1.00 89.88 160 LEU A O 1
ATOM 1317 N N . SER A 1 161 ? 16.555 3.904 -47.675 1.00 91.38 161 SER A N 1
ATOM 1318 C CA . SER A 1 161 ? 17.974 3.661 -47.406 1.00 91.38 161 SER A CA 1
ATOM 1319 C C . SER A 1 161 ? 18.592 2.606 -48.324 1.00 91.38 161 SER A C 1
ATOM 1321 O O . SER A 1 161 ? 19.750 2.781 -48.687 1.00 91.38 161 SER A O 1
ATOM 1323 N N . ASP A 1 162 ? 17.841 1.585 -48.757 1.00 91.38 162 ASP A N 1
ATOM 1324 C CA . ASP A 1 162 ? 18.303 0.621 -49.772 1.00 91.38 162 ASP A CA 1
ATOM 1325 C C . ASP A 1 162 ? 18.566 1.307 -51.110 1.00 91.38 162 ASP A C 1
ATOM 1327 O O . ASP A 1 162 ? 19.634 1.126 -51.683 1.00 91.38 162 ASP A O 1
ATOM 1331 N N . ILE A 1 163 ? 17.635 2.151 -51.564 1.00 93.00 163 ILE A N 1
ATOM 1332 C CA . ILE A 1 163 ? 17.788 2.901 -52.817 1.00 93.00 163 ILE A CA 1
ATOM 1333 C C . ILE A 1 163 ? 19.023 3.806 -52.740 1.00 93.00 163 ILE A C 1
ATOM 1335 O O . ILE A 1 163 ? 19.844 3.816 -53.650 1.00 93.00 163 ILE A O 1
ATOM 1339 N N . ILE A 1 164 ? 19.197 4.552 -51.644 1.00 91.88 164 ILE A N 1
ATOM 1340 C CA . ILE A 1 164 ? 20.373 5.420 -51.468 1.00 91.88 164 ILE A CA 1
ATOM 1341 C C . ILE A 1 164 ? 21.666 4.598 -51.445 1.00 91.88 164 ILE A C 1
ATOM 1343 O O . ILE A 1 164 ? 22.661 5.006 -52.042 1.00 91.88 164 ILE A O 1
ATOM 1347 N N . LEU A 1 165 ? 21.665 3.453 -50.760 1.00 90.94 165 LEU A N 1
ATOM 1348 C CA . LEU A 1 165 ? 22.815 2.555 -50.706 1.00 90.94 165 LEU A CA 1
ATOM 1349 C C . LEU A 1 165 ? 23.177 2.009 -52.082 1.00 90.94 165 LEU A C 1
ATOM 1351 O O . LEU A 1 165 ? 24.350 2.043 -52.434 1.00 90.94 165 LEU A O 1
ATOM 1355 N N . GLU A 1 166 ? 22.191 1.563 -52.856 1.00 92.88 166 GLU A N 1
ATOM 1356 C CA . GLU A 1 166 ? 22.370 1.100 -54.232 1.00 92.88 166 GLU A CA 1
ATOM 1357 C C . GLU A 1 166 ? 23.062 2.180 -55.075 1.00 92.88 166 GLU A C 1
ATOM 1359 O O . GLU A 1 166 ? 24.135 1.939 -55.622 1.00 92.88 166 GLU A O 1
ATOM 1364 N N . GLN A 1 167 ? 22.554 3.418 -55.043 1.00 93.50 167 GLN A N 1
ATOM 1365 C CA . GLN A 1 167 ? 23.148 4.534 -55.787 1.00 93.50 167 GLN A CA 1
ATOM 1366 C C . GLN A 1 167 ? 24.577 4.880 -55.326 1.00 93.50 167 GLN A C 1
ATOM 1368 O O . GLN A 1 167 ? 25.460 5.138 -56.145 1.00 93.50 167 GLN A O 1
ATOM 1373 N N . LEU A 1 168 ? 24.842 4.894 -54.015 1.00 90.88 168 LEU A N 1
ATOM 1374 C CA . LEU A 1 168 ? 26.184 5.174 -53.484 1.00 90.88 168 LEU A CA 1
ATOM 1375 C C . LEU A 1 168 ? 27.188 4.066 -53.833 1.00 90.88 168 LEU A C 1
ATOM 1377 O O . LEU A 1 168 ? 28.355 4.354 -54.119 1.00 90.88 168 LEU A O 1
ATOM 1381 N N . CYS A 1 169 ? 26.741 2.812 -53.806 1.00 91.88 169 CYS A N 1
ATOM 1382 C CA . CYS A 1 169 ? 27.527 1.643 -54.176 1.00 91.88 169 CYS A CA 1
ATOM 1383 C C . CYS A 1 169 ? 27.843 1.631 -55.675 1.00 91.88 169 CYS A C 1
ATOM 1385 O O . CYS A 1 169 ? 29.005 1.417 -56.032 1.00 91.88 169 CYS A O 1
ATOM 1387 N N . ASP A 1 170 ? 26.874 1.966 -56.528 1.00 94.56 170 ASP A N 1
ATOM 1388 C CA . ASP A 1 170 ? 27.059 2.100 -57.976 1.00 94.56 170 ASP A CA 1
ATOM 1389 C C . ASP A 1 170 ? 28.095 3.179 -58.314 1.00 94.56 170 ASP A C 1
ATOM 1391 O O . ASP A 1 170 ? 29.036 2.934 -59.077 1.00 94.56 170 ASP A O 1
ATOM 1395 N N . LEU A 1 171 ? 28.002 4.352 -57.675 1.00 94.00 171 LEU A N 1
ATOM 1396 C CA . LEU A 1 171 ? 28.957 5.451 -57.868 1.00 94.00 171 LEU A CA 1
ATOM 1397 C C . LEU A 1 171 ? 30.389 5.069 -57.475 1.00 94.00 171 LEU A C 1
ATOM 1399 O O . LEU A 1 171 ? 31.350 5.521 -58.103 1.00 94.00 171 LEU A O 1
ATOM 1403 N N . ARG A 1 172 ? 30.550 4.243 -56.436 1.00 90.81 172 ARG A N 1
ATOM 1404 C CA . ARG A 1 172 ? 31.865 3.792 -55.959 1.00 90.81 172 ARG A CA 1
ATOM 1405 C C . ARG A 1 172 ? 32.316 2.452 -56.538 1.00 90.81 172 ARG A C 1
ATOM 1407 O O . ARG A 1 172 ? 33.437 2.041 -56.245 1.00 90.81 172 ARG A O 1
ATOM 1414 N N . LYS A 1 173 ? 31.494 1.799 -57.370 1.00 92.69 173 LYS A N 1
ATOM 1415 C CA . LYS A 1 173 ? 31.722 0.449 -57.917 1.00 92.69 173 LYS A CA 1
ATOM 1416 C C . LYS A 1 173 ? 31.989 -0.599 -56.827 1.00 92.69 173 LYS A C 1
ATOM 1418 O O . LYS A 1 173 ? 32.865 -1.450 -56.974 1.00 92.69 173 LYS A O 1
ATOM 1423 N N . VAL A 1 174 ? 31.258 -0.519 -55.716 1.00 92.06 174 VAL A N 1
ATOM 1424 C CA . VAL A 1 174 ? 31.343 -1.467 -54.592 1.00 92.06 174 VAL A CA 1
ATOM 1425 C C . VAL A 1 174 ? 30.061 -2.294 -54.545 1.00 92.06 174 VAL A C 1
ATOM 1427 O O . VAL A 1 174 ? 28.991 -1.788 -54.858 1.00 92.06 174 VAL A O 1
ATOM 1430 N N . ALA A 1 175 ? 30.150 -3.564 -54.144 1.00 88.25 175 ALA A N 1
ATOM 1431 C CA . ALA A 1 175 ? 28.972 -4.413 -53.987 1.00 88.25 175 ALA A CA 1
ATOM 1432 C C . ALA A 1 175 ? 28.037 -3.891 -52.879 1.00 88.25 175 ALA A C 1
ATOM 1434 O O . ALA A 1 175 ? 28.499 -3.467 -51.815 1.00 88.25 175 ALA A O 1
ATOM 1435 N N . VAL A 1 176 ? 26.725 -3.951 -53.122 1.00 87.56 176 VAL A N 1
ATOM 1436 C CA . VAL A 1 176 ? 25.705 -3.520 -52.156 1.00 87.56 176 VAL A CA 1
ATOM 1437 C C . VAL A 1 176 ? 25.727 -4.450 -50.934 1.00 87.56 176 VAL A C 1
ATOM 1439 O O . VAL A 1 176 ? 25.663 -5.672 -51.093 1.00 87.56 176 VAL A O 1
ATOM 1442 N N . PRO A 1 177 ? 25.843 -3.915 -49.705 1.00 86.69 177 PRO A N 1
ATOM 1443 C CA . PRO A 1 177 ? 25.854 -4.739 -48.506 1.00 86.69 177 PRO A CA 1
ATOM 1444 C C . PRO A 1 177 ? 24.478 -5.367 -48.251 1.00 86.69 177 PRO A C 1
ATOM 1446 O O . PRO A 1 177 ? 23.455 -4.689 -48.275 1.00 86.69 177 PRO A O 1
ATOM 1449 N N . ASN A 1 178 ? 24.462 -6.664 -47.935 1.00 84.69 178 ASN A N 1
ATOM 1450 C CA . ASN A 1 178 ? 23.243 -7.354 -47.508 1.00 84.69 178 ASN A CA 1
ATOM 1451 C C . ASN A 1 178 ? 22.702 -6.773 -46.194 1.00 84.69 178 ASN A C 1
ATOM 1453 O O . ASN A 1 178 ? 23.468 -6.364 -45.325 1.00 84.69 178 ASN A O 1
AT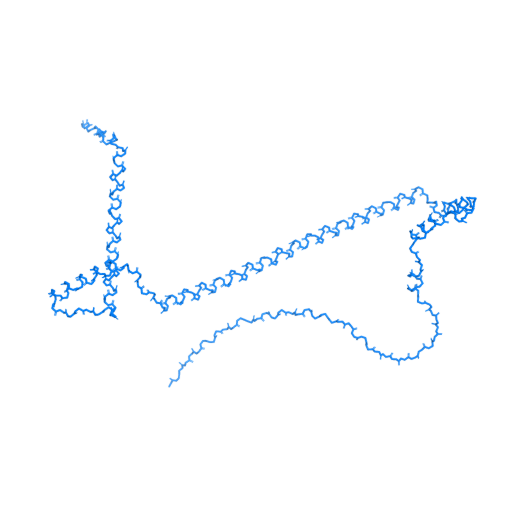OM 1457 N N . ARG A 1 179 ? 21.379 -6.835 -45.999 1.00 75.12 179 ARG A N 1
ATOM 1458 C CA . ARG A 1 179 ? 20.685 -6.344 -44.790 1.00 75.12 179 ARG A CA 1
ATOM 1459 C C . ARG A 1 179 ? 21.066 -7.038 -43.478 1.00 75.12 179 ARG A C 1
ATOM 1461 O O . ARG A 1 179 ? 20.727 -6.540 -42.418 1.00 75.12 179 ARG A O 1
ATOM 1468 N N . SER A 1 180 ? 21.781 -8.156 -43.533 1.00 76.44 180 SER A N 1
ATOM 1469 C CA . SER A 1 180 ? 22.399 -8.775 -42.355 1.00 76.44 180 SER A CA 1
ATOM 1470 C C . SER A 1 180 ? 23.670 -8.050 -41.889 1.00 76.44 180 SER A C 1
ATOM 1472 O O . SER A 1 180 ? 24.256 -8.432 -40.881 1.00 76.44 180 SER A O 1
ATOM 1474 N N . ASN A 1 181 ? 24.146 -7.062 -42.653 1.00 78.56 181 ASN A N 1
ATOM 1475 C CA . ASN A 1 181 ? 25.346 -6.291 -42.375 1.00 78.56 181 ASN A CA 1
ATOM 1476 C C . ASN A 1 181 ? 24.988 -4.989 -41.647 1.00 78.56 181 ASN A C 1
ATOM 1478 O O . ASN A 1 181 ? 24.065 -4.277 -42.043 1.00 78.56 181 ASN A O 1
ATOM 1482 N N . THR A 1 182 ? 25.776 -4.641 -40.631 1.00 79.62 182 THR A N 1
ATOM 1483 C CA . THR A 1 182 ? 25.552 -3.468 -39.776 1.00 79.62 182 THR A CA 1
ATOM 1484 C C . THR A 1 182 ? 25.454 -2.179 -40.591 1.00 79.62 182 THR A C 1
ATOM 1486 O O . THR A 1 182 ? 24.603 -1.342 -40.310 1.00 79.62 182 THR A O 1
ATOM 1489 N N . VAL A 1 183 ? 26.250 -2.029 -41.653 1.00 83.44 183 VAL A N 1
ATOM 1490 C CA . VAL A 1 183 ? 26.275 -0.830 -42.516 1.00 83.44 183 VAL A CA 1
ATOM 1491 C C . VAL A 1 183 ? 24.889 -0.459 -43.061 1.00 83.44 183 VAL A C 1
ATOM 1493 O O . VAL A 1 183 ? 24.550 0.724 -43.124 1.00 83.44 183 VAL A O 1
ATOM 1496 N N . ALA A 1 184 ? 24.067 -1.450 -43.415 1.00 83.00 184 ALA A N 1
ATOM 1497 C CA . ALA A 1 184 ? 22.734 -1.197 -43.950 1.00 83.00 184 ALA A CA 1
ATOM 1498 C C . ALA A 1 184 ? 21.765 -0.659 -42.880 1.00 83.00 184 ALA A C 1
ATOM 1500 O O . ALA A 1 184 ? 20.925 0.197 -43.170 1.00 83.00 184 ALA A O 1
ATOM 1501 N N . ASP A 1 185 ? 21.920 -1.106 -41.633 1.00 82.50 185 ASP A N 1
ATOM 1502 C CA . ASP A 1 185 ? 21.159 -0.597 -40.490 1.00 82.50 185 ASP A CA 1
ATOM 1503 C C . ASP A 1 185 ? 21.598 0.819 -40.107 1.00 82.50 185 ASP A C 1
ATOM 1505 O O . ASP A 1 185 ? 20.757 1.679 -39.848 1.00 82.50 185 ASP A O 1
ATOM 1509 N N . TRP A 1 186 ? 22.903 1.105 -40.157 1.00 84.19 186 TRP A N 1
ATOM 1510 C CA . TRP A 1 186 ? 23.434 2.453 -39.931 1.00 84.19 186 TRP A CA 1
ATOM 1511 C C . TRP A 1 186 ? 22.886 3.463 -40.942 1.00 84.19 186 TRP A C 1
ATOM 1513 O O . TRP A 1 186 ? 22.480 4.560 -40.556 1.00 84.19 186 TRP A O 1
ATOM 1523 N N . MET A 1 187 ? 22.811 3.090 -42.221 1.00 86.69 187 MET A N 1
ATOM 1524 C CA . MET A 1 187 ? 22.210 3.945 -43.247 1.00 86.69 187 MET A CA 1
ATOM 1525 C C . MET A 1 187 ? 20.711 4.144 -43.036 1.00 86.69 187 MET A C 1
ATOM 1527 O O . MET A 1 187 ? 20.215 5.254 -43.214 1.00 86.69 187 MET A O 1
ATOM 1531 N N . ALA A 1 188 ? 19.989 3.108 -42.605 1.00 85.81 188 ALA A N 1
ATOM 1532 C CA . ALA A 1 188 ? 18.575 3.231 -42.270 1.00 85.81 188 ALA A CA 1
ATOM 1533 C C . ALA A 1 188 ? 18.344 4.205 -41.098 1.00 85.81 188 ALA A C 1
ATOM 1535 O O . ALA A 1 188 ? 17.473 5.068 -41.193 1.00 85.81 188 ALA A O 1
ATOM 1536 N N . ILE A 1 189 ? 19.175 4.139 -40.049 1.00 85.62 189 ILE A N 1
ATOM 1537 C CA . ILE A 1 189 ? 19.147 5.088 -38.922 1.00 85.62 189 ILE A CA 1
ATOM 1538 C C . ILE A 1 189 ? 19.486 6.512 -39.387 1.00 85.62 189 ILE A C 1
ATOM 1540 O O . ILE A 1 189 ? 18.850 7.476 -38.960 1.00 85.62 189 ILE A O 1
ATOM 1544 N N . ALA A 1 190 ? 20.498 6.674 -40.242 1.00 87.25 190 ALA A N 1
ATOM 1545 C CA . ALA A 1 190 ? 20.912 7.987 -40.733 1.00 87.25 190 ALA A CA 1
ATOM 1546 C C . ALA A 1 190 ? 19.796 8.661 -41.544 1.00 87.25 190 ALA A C 1
ATOM 1548 O O . ALA A 1 190 ? 19.478 9.828 -41.311 1.00 87.25 190 ALA A O 1
ATOM 1549 N N . VAL A 1 191 ? 19.163 7.902 -42.443 1.00 89.38 191 VAL A N 1
ATOM 1550 C CA . VAL A 1 191 ? 18.007 8.344 -43.230 1.00 89.38 191 VAL A CA 1
ATOM 1551 C C . VAL A 1 191 ? 16.839 8.732 -42.329 1.00 89.38 191 VAL A C 1
ATOM 1553 O O . VAL A 1 191 ? 16.213 9.763 -42.552 1.00 89.38 191 VAL A O 1
ATOM 1556 N N . GLU A 1 192 ? 16.564 7.949 -41.288 1.00 86.69 192 GLU A N 1
ATOM 1557 C CA . GLU A 1 192 ? 15.501 8.251 -40.332 1.00 86.69 192 GLU A CA 1
ATOM 1558 C C . GLU A 1 192 ? 15.745 9.564 -39.580 1.00 86.69 192 GLU A C 1
ATOM 1560 O O . GLU A 1 192 ? 14.855 10.411 -39.507 1.00 86.69 192 GLU A O 1
ATOM 1565 N N . ARG A 1 193 ? 16.967 9.782 -39.083 1.00 87.62 193 ARG A N 1
ATOM 1566 C CA . ARG A 1 193 ? 17.333 11.031 -38.399 1.00 87.62 193 ARG A CA 1
ATOM 1567 C C . ARG A 1 193 ? 17.216 12.245 -39.315 1.00 87.62 193 ARG A C 1
ATOM 1569 O O . ARG A 1 193 ? 16.697 13.272 -38.888 1.00 87.62 193 ARG A O 1
ATOM 1576 N N . LEU A 1 194 ? 17.670 12.120 -40.561 1.00 88.75 194 LEU A N 1
ATOM 1577 C CA . LEU A 1 194 ? 17.543 13.169 -41.574 1.00 88.75 194 LEU A CA 1
ATOM 1578 C C . LEU A 1 194 ? 16.078 13.468 -41.895 1.00 88.75 194 LEU A C 1
ATOM 1580 O O . LEU A 1 194 ? 15.691 14.633 -41.929 1.00 88.75 194 LEU A O 1
ATOM 1584 N N . TYR A 1 195 ? 15.261 12.430 -42.081 1.00 90.06 195 TYR A N 1
ATOM 1585 C CA . TYR A 1 195 ? 13.839 12.574 -42.374 1.00 90.06 195 TYR A CA 1
ATOM 1586 C C . TYR A 1 195 ? 13.098 13.300 -41.248 1.00 90.06 195 TYR A C 1
ATOM 1588 O O . TYR A 1 195 ? 12.381 14.261 -41.514 1.00 90.06 195 TYR A O 1
ATOM 1596 N N . TYR A 1 196 ? 13.301 12.894 -39.991 1.00 86.94 196 TYR A N 1
ATOM 1597 C CA . TYR A 1 196 ? 12.645 13.552 -38.861 1.00 86.94 196 TYR A CA 1
ATOM 1598 C C . TYR A 1 196 ? 13.151 14.973 -38.623 1.00 86.94 196 TYR A C 1
ATOM 1600 O O . TYR A 1 196 ? 12.341 15.844 -38.322 1.00 86.94 196 TYR A O 1
ATOM 1608 N N . ALA A 1 197 ? 14.448 15.236 -38.801 1.00 87.19 197 ALA A N 1
ATOM 1609 C CA . ALA A 1 197 ? 14.983 16.593 -38.709 1.00 87.19 197 ALA A CA 1
ATOM 1610 C C . ALA A 1 197 ? 14.383 17.511 -39.787 1.00 87.19 197 ALA A C 1
ATOM 1612 O O . ALA A 1 197 ? 13.952 18.622 -39.484 1.00 87.19 197 ALA A O 1
ATOM 1613 N N . ALA A 1 198 ? 14.285 17.025 -41.028 1.00 89.50 198 ALA A N 1
ATOM 1614 C CA . ALA A 1 198 ? 13.651 17.760 -42.117 1.00 89.50 198 ALA A CA 1
ATOM 1615 C C . ALA A 1 198 ? 12.160 18.000 -41.833 1.00 89.50 198 ALA A C 1
ATOM 1617 O O . ALA A 1 198 ? 11.688 19.129 -41.945 1.00 89.50 198 ALA A O 1
ATOM 1618 N N . GLN A 1 199 ? 11.428 16.973 -41.394 1.00 87.94 199 GLN A N 1
ATOM 1619 C CA . GLN A 1 199 ? 10.007 17.096 -41.071 1.00 87.94 199 GLN A CA 1
ATOM 1620 C C . GLN A 1 199 ? 9.758 18.086 -39.927 1.00 87.94 199 GLN A C 1
ATOM 1622 O O . GLN A 1 199 ? 8.808 18.860 -39.999 1.00 87.94 199 GLN A O 1
ATOM 1627 N N . LEU A 1 200 ? 10.611 18.089 -38.899 1.00 89.69 200 LEU A N 1
ATOM 1628 C CA . LEU A 1 200 ? 10.522 19.045 -37.797 1.00 89.69 200 LEU A CA 1
ATOM 1629 C C . LEU A 1 200 ? 10.694 20.480 -38.310 1.00 89.69 200 LEU A C 1
ATOM 1631 O O . LEU A 1 200 ? 9.853 21.321 -38.022 1.00 89.69 200 LEU A O 1
ATOM 1635 N N . SER A 1 201 ? 11.707 20.730 -39.147 1.00 89.06 201 SER A N 1
ATOM 1636 C CA . SER A 1 201 ? 11.939 22.063 -39.724 1.00 89.06 201 SER A CA 1
ATOM 1637 C C . SER A 1 201 ? 10.793 22.545 -40.623 1.00 89.06 201 SER A C 1
ATOM 1639 O O . SER A 1 201 ? 10.441 23.721 -40.603 1.00 89.06 201 SER A O 1
ATOM 1641 N N . ILE A 1 202 ? 10.172 21.636 -41.385 1.00 90.00 202 ILE A N 1
ATOM 1642 C CA . ILE A 1 202 ? 9.000 21.947 -42.214 1.00 90.00 202 ILE A CA 1
ATOM 1643 C C . ILE A 1 202 ? 7.807 22.305 -41.328 1.00 90.00 202 ILE A C 1
ATOM 1645 O O . ILE A 1 202 ? 7.114 23.282 -41.605 1.00 90.00 202 ILE A O 1
ATOM 1649 N N . ASN A 1 203 ? 7.572 21.540 -40.260 1.00 88.81 203 ASN A N 1
ATOM 1650 C CA . ASN A 1 203 ? 6.487 21.824 -39.327 1.00 88.81 203 ASN A CA 1
ATOM 1651 C C . ASN A 1 203 ? 6.698 23.182 -38.639 1.00 88.81 203 ASN A C 1
ATOM 1653 O O . ASN A 1 203 ? 5.774 23.982 -38.616 1.00 88.81 203 ASN A O 1
ATOM 1657 N N . GLU A 1 204 ? 7.917 23.481 -38.181 1.00 88.44 204 GLU A N 1
ATOM 1658 C CA . GLU A 1 204 ? 8.256 24.779 -37.582 1.00 88.44 204 GLU A CA 1
ATOM 1659 C C . GLU A 1 204 ? 7.977 25.939 -38.549 1.00 88.44 204 GLU A C 1
ATOM 1661 O O . GLU A 1 204 ? 7.293 26.889 -38.180 1.00 88.44 204 GLU A O 1
ATOM 1666 N N . MET A 1 205 ? 8.439 25.851 -39.802 1.00 85.38 205 MET A N 1
ATOM 1667 C CA . MET A 1 205 ? 8.155 26.854 -40.843 1.00 85.38 205 MET A CA 1
ATOM 1668 C C . MET A 1 205 ? 6.649 27.033 -41.071 1.00 85.38 205 MET A C 1
ATOM 1670 O O . MET A 1 205 ? 6.162 28.158 -41.145 1.00 85.38 205 MET A O 1
ATOM 1674 N N . THR A 1 206 ? 5.907 25.927 -41.135 1.00 86.88 206 THR A N 1
ATOM 1675 C CA . THR A 1 206 ? 4.453 25.946 -41.345 1.00 86.88 206 THR A CA 1
ATOM 1676 C C . THR A 1 206 ? 3.730 26.604 -40.165 1.00 86.88 206 THR A C 1
ATOM 1678 O O . THR A 1 206 ? 2.791 27.374 -40.367 1.00 86.88 206 THR A O 1
ATOM 1681 N N . ASP A 1 207 ? 4.180 26.346 -38.935 1.00 85.56 207 ASP A N 1
ATOM 1682 C CA . ASP A 1 207 ? 3.634 26.962 -37.723 1.00 85.56 207 ASP A CA 1
ATOM 1683 C C . ASP A 1 207 ? 3.898 28.480 -37.707 1.00 85.56 207 ASP A C 1
ATOM 1685 O O . ASP A 1 207 ? 2.998 29.261 -37.387 1.00 85.56 207 ASP A O 1
ATOM 1689 N N . TYR A 1 208 ? 5.089 28.929 -38.129 1.00 80.25 208 TYR A N 1
ATOM 1690 C CA . TYR A 1 208 ? 5.393 30.359 -38.293 1.00 80.25 208 TYR A CA 1
ATOM 1691 C C . TYR A 1 208 ? 4.523 31.028 -39.364 1.00 80.25 208 TYR A C 1
ATOM 1693 O O . TYR A 1 208 ? 4.007 32.125 -39.138 1.00 80.25 208 TYR A O 1
ATOM 1701 N N . GLU A 1 209 ? 4.322 30.380 -40.511 1.00 81.00 209 GLU A N 1
ATOM 1702 C CA . GLU A 1 209 ? 3.457 30.895 -41.576 1.00 81.00 209 GLU A CA 1
ATOM 1703 C C . GLU A 1 209 ? 2.006 31.034 -41.092 1.00 81.00 209 GLU A C 1
ATOM 1705 O O . GLU A 1 209 ? 1.381 32.075 -41.299 1.00 81.00 209 GLU A O 1
ATOM 1710 N N . GLN A 1 210 ? 1.487 30.046 -40.358 1.00 81.56 210 GLN A N 1
ATOM 1711 C CA . GLN A 1 210 ? 0.145 30.112 -39.773 1.00 81.56 210 GLN A CA 1
ATOM 1712 C C . GLN A 1 210 ? 0.006 31.235 -38.738 1.00 81.56 210 GLN A C 1
ATOM 1714 O O . GLN A 1 210 ? -1.005 31.938 -38.742 1.00 81.56 210 GLN A O 1
ATOM 1719 N N . LEU A 1 211 ? 1.015 31.445 -37.888 1.00 78.69 211 LEU A N 1
ATOM 1720 C CA . LEU A 1 211 ? 1.034 32.551 -36.926 1.00 78.69 211 LEU A CA 1
ATOM 1721 C C . LEU A 1 211 ? 1.087 33.919 -37.626 1.00 78.69 211 LEU A C 1
ATOM 1723 O O . LEU A 1 211 ? 0.351 34.828 -37.244 1.00 78.69 211 LEU A O 1
ATOM 1727 N N . SER A 1 212 ? 1.888 34.059 -38.688 1.00 76.00 212 SER A N 1
ATOM 1728 C CA . SER A 1 212 ? 1.949 35.299 -39.481 1.00 76.00 212 SER A CA 1
ATOM 1729 C C . SER A 1 212 ? 0.647 35.598 -40.234 1.00 76.00 212 SER A C 1
ATOM 1731 O O . SER A 1 212 ? 0.267 36.757 -40.375 1.00 76.00 212 SER A O 1
ATOM 1733 N N . ALA A 1 213 ? -0.080 34.563 -40.665 1.00 76.56 213 ALA A N 1
ATOM 1734 C CA . ALA A 1 213 ? -1.367 34.709 -41.338 1.00 76.56 213 ALA A CA 1
ATOM 1735 C C . ALA A 1 213 ? -2.506 35.094 -40.374 1.00 76.56 213 ALA A C 1
ATOM 1737 O O . ALA A 1 213 ? -3.502 35.674 -40.803 1.00 76.56 213 ALA A O 1
ATOM 1738 N N . GLN A 1 214 ? -2.372 34.786 -39.078 1.00 74.62 214 GLN A N 1
ATOM 1739 C CA . GLN A 1 214 ? -3.348 35.147 -38.042 1.00 74.62 214 GLN A CA 1
ATOM 1740 C C . GLN A 1 214 ? -3.179 36.585 -37.519 1.00 74.62 214 GLN A C 1
ATOM 1742 O O . GLN A 1 214 ? -4.151 37.157 -37.026 1.00 74.62 214 GLN A O 1
ATOM 1747 N N . HIS A 1 215 ? -1.997 37.196 -37.676 1.00 65.56 215 HIS A N 1
ATOM 1748 C CA . HIS A 1 215 ? -1.715 38.584 -37.280 1.00 65.56 215 HIS A CA 1
ATOM 1749 C C . HIS A 1 215 ? -1.073 39.405 -38.421 1.00 65.56 215 HIS A C 1
ATOM 1751 O O . HIS A 1 215 ? 0.100 39.770 -38.334 1.00 65.56 215 HIS A O 1
ATOM 1757 N N . PRO A 1 216 ? -1.817 39.732 -39.495 1.00 61.41 216 PRO A N 1
ATOM 1758 C CA . PRO A 1 216 ? -1.268 40.470 -40.636 1.00 61.41 216 PRO A CA 1
ATOM 1759 C C . PRO A 1 216 ? -0.974 41.960 -40.357 1.00 61.41 216 PRO A C 1
ATOM 1761 O O . PRO A 1 216 ? -0.193 42.562 -41.089 1.00 61.41 216 PRO A O 1
ATOM 1764 N N . ASP A 1 217 ? -1.548 42.556 -39.302 1.00 59.50 217 ASP A N 1
ATOM 1765 C CA . ASP A 1 217 ? -1.593 44.022 -39.134 1.00 59.50 217 ASP A CA 1
ATOM 1766 C C . ASP A 1 217 ? -0.559 44.628 -38.156 1.00 59.50 217 ASP A C 1
ATOM 1768 O O . ASP A 1 217 ? -0.481 45.850 -38.041 1.00 59.50 217 ASP A O 1
ATOM 1772 N N . GLU A 1 218 ? 0.282 43.842 -37.470 1.00 56.38 218 GLU A N 1
ATOM 1773 C CA . GLU A 1 218 ? 1.266 44.402 -36.512 1.00 56.38 218 GLU A CA 1
ATOM 1774 C C . GLU A 1 218 ? 2.639 44.749 -37.119 1.00 56.38 218 GLU A C 1
ATOM 1776 O O . GLU A 1 218 ? 3.426 45.455 -36.490 1.00 56.38 218 GLU A O 1
ATOM 1781 N N . THR A 1 219 ? 2.941 44.340 -38.356 1.00 55.09 219 THR A N 1
ATOM 1782 C CA . THR A 1 219 ? 4.236 44.646 -39.006 1.00 55.09 219 THR A CA 1
ATOM 1783 C C . THR A 1 219 ? 4.225 45.900 -39.891 1.00 55.09 219 THR A C 1
ATOM 1785 O O . THR A 1 219 ? 5.273 46.296 -40.399 1.00 55.09 219 THR A O 1
ATOM 1788 N N . ALA A 1 220 ? 3.084 46.588 -40.031 1.00 49.56 220 ALA A N 1
ATOM 1789 C CA . ALA A 1 220 ? 2.981 47.847 -40.782 1.00 49.56 220 ALA A CA 1
ATOM 1790 C C . ALA A 1 220 ? 3.349 49.104 -39.964 1.00 49.56 220 ALA A C 1
ATOM 1792 O O . ALA A 1 220 ? 3.379 50.207 -40.511 1.00 49.56 220 ALA A O 1
ATOM 1793 N N . ALA A 1 221 ? 3.661 48.968 -38.671 1.00 53.16 221 ALA A N 1
ATOM 1794 C CA . ALA A 1 221 ? 4.226 50.059 -37.882 1.00 53.16 221 ALA A CA 1
ATOM 1795 C C . ALA A 1 221 ? 5.741 50.135 -38.127 1.00 53.16 221 ALA A C 1
ATOM 1797 O O . ALA A 1 221 ? 6.554 49.656 -37.337 1.00 53.16 221 ALA A O 1
ATOM 1798 N N . ALA A 1 222 ? 6.113 50.726 -39.264 1.00 54.06 222 ALA A N 1
ATOM 1799 C CA . ALA A 1 222 ? 7.477 51.166 -39.510 1.00 54.06 222 ALA A CA 1
ATOM 1800 C C . ALA A 1 222 ? 7.953 52.024 -38.319 1.00 54.06 222 ALA A C 1
ATOM 1802 O O . ALA A 1 222 ? 7.254 52.973 -37.952 1.00 54.06 222 ALA A O 1
ATOM 1803 N N . PRO A 1 223 ? 9.109 51.730 -37.695 1.00 54.31 223 PRO A N 1
ATOM 1804 C CA . PRO A 1 223 ? 9.700 52.652 -36.743 1.00 54.31 223 PRO A CA 1
ATOM 1805 C C . PRO A 1 223 ? 10.080 53.914 -37.515 1.00 54.31 223 PRO A C 1
ATOM 1807 O O . PRO A 1 223 ? 10.921 53.876 -38.415 1.00 54.31 223 PRO A O 1
ATOM 1810 N N . ASP A 1 224 ? 9.395 55.004 -37.186 1.00 51.56 224 ASP A N 1
ATOM 1811 C CA . ASP A 1 224 ? 9.584 56.332 -37.751 1.00 51.56 224 ASP A CA 1
ATOM 1812 C C . ASP A 1 224 ? 11.054 56.747 -37.581 1.00 51.56 224 ASP A C 1
ATOM 1814 O O . ASP A 1 224 ? 11.526 57.119 -36.504 1.00 51.56 224 ASP A O 1
ATOM 1818 N N . MET A 1 225 ? 11.814 56.579 -38.662 1.00 59.09 225 MET A N 1
ATOM 1819 C CA . MET A 1 225 ? 13.195 57.014 -38.806 1.00 59.09 225 MET A CA 1
ATOM 1820 C C . MET A 1 225 ? 13.202 58.526 -39.038 1.00 59.09 225 MET A C 1
ATOM 1822 O O . MET A 1 225 ? 13.498 58.995 -40.134 1.00 59.09 225 MET A O 1
ATOM 1826 N N . HIS A 1 226 ? 12.931 59.297 -37.987 1.00 53.28 226 HIS A N 1
ATOM 1827 C CA . HIS A 1 226 ? 13.301 60.708 -37.931 1.00 53.28 226 HIS A CA 1
ATOM 1828 C C . HIS A 1 226 ? 14.572 60.895 -37.085 1.00 53.28 226 HIS A C 1
ATOM 1830 O O . HIS A 1 226 ? 14.557 61.140 -35.883 1.00 53.28 226 HIS A O 1
ATOM 1836 N N . GLN A 1 227 ? 15.700 60.742 -37.785 1.00 52.62 227 GLN A N 1
ATOM 1837 C CA . GLN A 1 227 ? 16.969 61.467 -37.597 1.00 52.62 227 GLN A CA 1
ATOM 1838 C C . GLN A 1 227 ? 16.763 63.004 -37.744 1.00 52.62 227 GLN A C 1
ATOM 1840 O O . GLN A 1 227 ? 15.684 63.397 -38.197 1.00 52.62 227 GLN A O 1
ATOM 1845 N N . PRO A 1 228 ? 17.782 63.895 -37.628 1.00 57.50 228 PRO A N 1
ATOM 1846 C CA . PRO A 1 228 ? 19.076 63.888 -36.911 1.00 57.50 228 PRO A CA 1
ATOM 1847 C C . PRO A 1 228 ? 19.405 65.237 -36.189 1.00 57.50 228 PRO A C 1
ATOM 1849 O O . PRO A 1 228 ? 18.680 66.218 -36.330 1.00 57.50 228 PRO A O 1
ATOM 1852 N N . LEU A 1 229 ? 20.595 65.261 -35.556 1.00 42.19 229 LEU A N 1
ATOM 1853 C CA . LEU A 1 229 ? 21.427 66.386 -35.060 1.00 42.19 229 LEU A CA 1
ATOM 1854 C C . LEU A 1 229 ? 21.004 67.099 -33.766 1.00 42.19 229 LEU A C 1
ATOM 1856 O O . LEU A 1 229 ? 20.103 67.960 -33.792 1.00 42.19 229 LEU A O 1
#

Radius of gyration: 47.61 Å; chains: 1; bounding box: 102×106×111 Å

Sequence (229 aa):
MEDGGEGVDEIPEEEKDDDIVSSAPTRKNDVKKKTCNFQCNTRIDELATPHKRMFLALWNEHAHHLPSEKVKHLKQLLQQLYAMTPEETAKYFAELKAEAKAAAMRKKLKQRLRKYLLEKHRQKQRERAHKLFKRLLKCGMTYAAENPVPPLVSIRLRYLSDIILEQLCDLRKVAVPNRSNTVADWMAIAVERLYYAAQLSINEMTDYEQLSAQHPDETAAAPDMHQPL

Secondary structure (DSSP, 8-state):
----------PPP----------------------------HHHHHHHS--HHHHHHHHHHSGGGS-HHHHHHHHHHHHHHT---HHHHHHHHHHHHHHHHHHHHHHHHHHHHHHHHHHHHHHHHHHHHHHHHHHHHHHHHHHHHHS-PPP---HHHHHHHHHHHHHHHHHHT-PPPPTTSHHHHHHHHHHHHHHHHHHHHHHHHHHHHHHHHH-TTSTT---------

Foldseek 3Di:
DDDDDDDDDDDPDPPPDPPPPPDDDDDDDDDDDDDDPPPPPVVVVVVVPPDPVVVVVVCVVCVVVDDPVVVVVVVVVVCVVPVDDPVVVVVVVVVVVVVVVVVVVVVVVVVVVVVVVVVVVVVVVVVVVVVVVVVVVVVVVVVCVVPVDQPPQPPVLLVVLQVVQVVVCVVVVHDRDDPVDVVSSVSSVVSVVVVVVVVVVVVVVVVVVVVCVVDVPPVPPDPPPDDDD